Protein AF-A0A8B9CPY7-F1 (afdb_monomer_lite)

Radius of gyration: 41.16 Å; chains: 1; bounding box: 76×70×120 Å

Sequence (188 aa):
MAGSGRGRGRAAFTFNIEAIGFSKGASLPDVVCKPPPPFPSTDNKPVPLKTGEDEDYMLALKQDFRGTMKKMPYFLAVEEEREAIERYSKKYLSREKEHAAWTPDWRRLPREMKPRKKMKKAFFCRIVNQILQQQLELVLVVLKGKKTKANKQKNFLKVFPPVHDCYFKFSVEACCSVDVKQRLAPCF

pLDDT: mean 70.58, std 21.5, range [31.8, 97.5]

InterPro domains:
  IPR024661 DNA-directed RNA polymerase III, subunit Rpc31 [PF11705] (24-121)
  IPR024661 DNA-directed RNA polymerase III, subunit Rpc31 [PTHR15367] (4-121)

Structure (mmCIF, N/CA/C/O backbone):
data_AF-A0A8B9CPY7-F1
#
_entry.id   AF-A0A8B9CPY7-F1
#
loop_
_atom_site.group_PDB
_atom_site.id
_atom_site.type_symbol
_atom_site.label_atom_id
_atom_site.label_alt_id
_atom_site.label_comp_id
_atom_site.label_asym_id
_atom_site.label_entity_id
_atom_site.label_seq_id
_atom_site.pdbx_PDB_ins_code
_atom_site.Cartn_x
_atom_site.Cartn_y
_atom_site.Cartn_z
_atom_site.occupancy
_atom_site.B_iso_or_equiv
_atom_site.auth_seq_id
_atom_site.auth_comp_id
_atom_site.auth_asym_id
_atom_site.auth_atom_id
_atom_site.pdbx_PDB_model_num
ATOM 1 N N . MET A 1 1 ? -39.884 48.645 47.215 1.00 38.25 1 MET A N 1
ATOM 2 C CA . MET A 1 1 ? -39.015 49.215 46.163 1.00 38.25 1 MET A CA 1
ATOM 3 C C . MET A 1 1 ? -39.073 48.308 44.948 1.00 38.25 1 MET A C 1
ATOM 5 O O . MET A 1 1 ? -38.681 47.153 45.038 1.00 38.25 1 MET A O 1
ATOM 9 N N . ALA A 1 2 ? -39.663 48.811 43.865 1.00 48.66 2 ALA A N 1
ATOM 10 C CA . ALA A 1 2 ? -39.820 48.118 42.595 1.00 48.66 2 ALA A CA 1
ATOM 11 C C . ALA A 1 2 ? -38.487 48.079 41.829 1.00 48.66 2 ALA A C 1
ATOM 13 O O . ALA A 1 2 ? -37.874 49.119 41.605 1.00 48.66 2 ALA A O 1
ATOM 14 N N . GLY A 1 3 ? -38.061 46.887 41.411 1.00 46.44 3 GLY A N 1
ATOM 15 C CA . GLY A 1 3 ? -36.902 46.670 40.546 1.00 46.44 3 GLY A CA 1
ATOM 16 C C . GLY A 1 3 ? -37.338 46.003 39.249 1.00 46.44 3 GLY A C 1
ATOM 17 O O . GLY A 1 3 ? -37.253 44.790 39.102 1.00 46.44 3 GLY A O 1
ATOM 18 N N . SER A 1 4 ? -37.856 46.814 38.329 1.00 53.25 4 SER A N 1
ATOM 19 C CA . SER A 1 4 ? -38.258 46.453 36.968 1.00 53.25 4 SER A CA 1
ATOM 20 C C . SER A 1 4 ? -37.066 45.919 36.150 1.00 53.25 4 SER A C 1
ATOM 22 O O . SER A 1 4 ? -36.394 46.677 35.448 1.00 53.25 4 SER A O 1
ATOM 24 N N . GLY A 1 5 ? -36.826 44.608 36.192 1.00 51.34 5 GLY A N 1
ATOM 25 C CA . GLY A 1 5 ? -35.886 43.905 35.316 1.00 51.34 5 GLY A CA 1
ATOM 26 C C . GLY A 1 5 ? -36.546 43.504 33.998 1.00 51.34 5 GLY A C 1
ATOM 27 O O . GLY A 1 5 ? -37.033 42.386 33.859 1.00 51.34 5 GLY A O 1
ATOM 28 N N . ARG A 1 6 ? -36.588 44.430 33.033 1.00 51.06 6 ARG A N 1
ATOM 29 C CA . ARG A 1 6 ? -37.072 44.187 31.664 1.00 51.06 6 ARG A CA 1
ATOM 30 C C . ARG A 1 6 ? -36.300 43.022 31.029 1.00 51.06 6 ARG A C 1
ATOM 32 O O . ARG A 1 6 ? -35.091 43.113 30.823 1.00 51.06 6 ARG A O 1
ATOM 39 N N . GLY A 1 7 ? -37.017 41.941 30.720 1.00 50.91 7 GLY A N 1
ATOM 40 C CA . GLY A 1 7 ? -36.498 40.766 30.028 1.00 50.91 7 GLY A CA 1
ATOM 41 C C . GLY A 1 7 ? -35.877 41.143 28.685 1.00 50.91 7 GLY A C 1
ATOM 42 O O . GLY A 1 7 ? -36.561 41.635 27.789 1.00 50.91 7 GLY A O 1
ATOM 43 N N . ARG A 1 8 ? -34.566 40.916 28.555 1.00 55.50 8 ARG A N 1
ATOM 44 C CA . ARG A 1 8 ? -33.863 40.955 27.269 1.00 55.50 8 ARG A CA 1
ATOM 45 C C . ARG A 1 8 ? -34.452 39.871 26.363 1.00 55.50 8 ARG A C 1
ATOM 47 O O . ARG A 1 8 ? -34.620 38.732 26.791 1.00 55.50 8 ARG A O 1
ATOM 54 N N . GLY A 1 9 ? -34.816 40.273 25.147 1.00 59.12 9 GLY A N 1
ATOM 55 C CA . GLY A 1 9 ? -35.672 39.532 24.228 1.00 59.12 9 GLY A CA 1
ATOM 56 C C . GLY A 1 9 ? -35.259 38.080 24.006 1.00 59.12 9 GLY A C 1
ATOM 57 O O . GLY A 1 9 ? -34.194 37.795 23.465 1.00 59.12 9 GLY A O 1
ATOM 58 N N . ARG A 1 10 ? -36.169 37.165 24.349 1.00 59.00 10 ARG A N 1
ATOM 59 C CA . ARG A 1 10 ? -36.259 35.891 23.639 1.00 59.00 10 ARG A CA 1
ATOM 60 C C . ARG A 1 10 ? -36.747 36.222 22.231 1.00 59.00 10 ARG A C 1
ATOM 62 O O . ARG A 1 10 ? -37.771 36.886 22.093 1.00 59.00 10 ARG A O 1
ATOM 69 N N . ALA A 1 11 ? -35.978 35.840 21.216 1.00 59.97 11 ALA A N 1
ATOM 70 C CA . ALA A 1 11 ? -36.326 36.065 19.820 1.00 59.97 11 ALA A CA 1
ATOM 71 C C . ALA A 1 11 ? -37.757 35.569 19.556 1.00 59.97 11 ALA A C 1
ATOM 73 O O . ALA A 1 11 ? -38.089 34.427 19.874 1.00 59.97 11 ALA A O 1
ATOM 74 N N . ALA A 1 12 ? -38.615 36.439 19.021 1.00 65.62 12 ALA A N 1
ATOM 75 C CA . ALA A 1 12 ? -39.928 36.037 18.546 1.00 65.62 12 ALA A CA 1
ATOM 76 C C . ALA A 1 12 ? -39.711 35.151 17.314 1.00 65.62 12 ALA A C 1
ATOM 78 O O . ALA A 1 12 ? -39.324 35.635 16.252 1.00 65.62 12 ALA A O 1
ATOM 79 N N . PHE A 1 13 ? -39.874 33.840 17.480 1.00 72.38 13 PHE A N 1
ATOM 80 C CA . PHE A 1 13 ? -39.839 32.903 16.365 1.00 72.38 13 PHE A CA 1
ATOM 81 C C . PHE A 1 13 ? -40.974 33.253 15.392 1.00 72.38 13 PHE A C 1
ATOM 83 O O . PHE A 1 13 ? -42.089 33.550 15.817 1.00 72.38 13 PHE A O 1
ATOM 90 N N . THR A 1 14 ? -40.699 33.242 14.087 1.00 82.94 14 THR A N 1
ATOM 91 C CA . THR A 1 14 ? -41.687 33.576 13.042 1.00 82.94 14 THR A CA 1
ATOM 92 C C . THR A 1 14 ? -42.758 32.496 12.855 1.00 82.94 14 THR A C 1
ATOM 94 O O . THR A 1 14 ? -43.746 32.723 12.164 1.00 82.94 14 THR A O 1
ATOM 97 N N . PHE A 1 15 ? -42.574 31.326 13.470 1.00 83.25 15 PHE A N 1
ATOM 98 C CA . PHE A 1 15 ? -43.488 30.189 13.434 1.00 83.25 15 PHE A CA 1
ATOM 99 C C . PHE A 1 15 ? -44.106 29.920 14.814 1.00 83.25 15 PHE A C 1
ATOM 101 O O . PHE A 1 15 ? -43.531 30.240 15.856 1.00 83.25 15 PHE A O 1
ATOM 108 N N . ASN A 1 16 ? -45.279 29.279 14.825 1.00 83.94 16 ASN A N 1
ATOM 109 C CA . ASN A 1 16 ? -46.003 28.932 16.048 1.00 83.94 16 ASN A CA 1
ATOM 110 C C . ASN A 1 16 ? -45.286 27.811 16.821 1.00 83.94 16 ASN A C 1
ATOM 112 O O . ASN A 1 16 ? -45.340 26.645 16.440 1.00 83.94 16 ASN A O 1
ATOM 116 N N . ILE A 1 17 ? -44.655 28.161 17.940 1.00 81.56 17 ILE A N 1
ATOM 117 C CA . ILE A 1 17 ? -43.901 27.242 18.814 1.00 81.56 17 ILE A CA 1
ATOM 118 C C . ILE A 1 17 ? -44.805 26.156 19.435 1.00 81.56 17 ILE A C 1
ATOM 120 O O . ILE A 1 17 ? -44.395 25.006 19.582 1.00 81.56 17 ILE A O 1
ATOM 124 N N . GLU A 1 18 ? -46.062 26.500 19.736 1.00 81.94 18 GLU A N 1
ATOM 125 C CA . GLU A 1 18 ? -47.052 25.585 20.325 1.00 81.94 18 GLU A CA 1
ATOM 126 C C . GLU A 1 18 ? -47.443 24.446 19.373 1.00 81.94 18 GLU A C 1
ATOM 128 O O . GLU A 1 18 ? -47.689 23.331 19.821 1.00 81.94 18 GLU A O 1
ATOM 133 N N . ALA A 1 19 ? -47.423 24.689 18.058 1.00 84.75 19 ALA A N 1
ATOM 134 C CA . ALA A 1 19 ? -47.714 23.667 17.050 1.00 84.75 19 ALA A CA 1
ATOM 135 C C . ALA A 1 19 ? -46.607 22.601 16.943 1.00 84.75 19 ALA A C 1
ATOM 137 O O . ALA A 1 19 ? -46.855 21.498 16.466 1.00 84.75 19 ALA A O 1
ATOM 138 N N . ILE A 1 20 ? -45.393 22.923 17.403 1.00 83.12 20 ILE A N 1
ATOM 139 C CA . ILE A 1 20 ? -44.238 22.011 17.450 1.00 83.12 20 ILE A CA 1
ATOM 140 C C . ILE A 1 20 ? -44.219 21.219 18.773 1.00 83.12 20 ILE A C 1
ATOM 142 O O . ILE A 1 20 ? -43.446 20.278 18.925 1.00 83.12 20 ILE A O 1
ATOM 146 N N . GLY A 1 21 ? -45.104 21.555 19.721 1.00 83.94 21 GLY A N 1
ATOM 147 C CA . GLY A 1 21 ? -45.259 20.838 20.990 1.00 83.94 21 GLY A CA 1
ATOM 148 C C . GLY A 1 21 ? -44.542 21.472 22.185 1.00 83.94 21 GLY A C 1
ATOM 149 O O . GLY A 1 21 ? -44.518 20.878 23.260 1.00 83.94 21 GLY A O 1
ATOM 150 N N . PHE A 1 22 ? -43.991 22.681 22.046 1.00 83.06 22 PHE A N 1
ATOM 151 C CA . PHE A 1 22 ? -43.475 23.447 23.183 1.00 83.06 22 PHE A CA 1
ATOM 152 C C . PHE A 1 22 ? -44.576 24.356 23.737 1.00 83.06 22 PHE A C 1
ATOM 154 O O . PHE A 1 22 ? -45.048 25.264 23.051 1.00 83.06 22 PHE A O 1
ATOM 161 N N . SER A 1 23 ? -44.979 24.147 24.991 1.00 81.75 23 SER A N 1
ATOM 162 C CA . SER A 1 23 ? -45.917 25.052 25.662 1.00 81.75 23 SER A CA 1
ATOM 163 C C . SER A 1 23 ? -45.270 26.416 25.938 1.00 81.75 23 SER A C 1
ATOM 165 O O . SER A 1 23 ? -44.047 26.536 26.070 1.00 81.75 23 SER A O 1
ATOM 167 N N . LYS A 1 24 ? -46.083 27.477 26.028 1.00 74.00 24 LYS A N 1
ATOM 168 C CA . LYS A 1 24 ? -45.618 28.821 26.413 1.00 74.00 24 LYS A CA 1
ATOM 169 C C . LYS A 1 24 ? -44.861 28.755 27.746 1.00 74.00 24 LYS A C 1
ATOM 171 O O . LYS A 1 24 ? -45.456 28.523 28.791 1.00 74.00 24 LYS A O 1
ATOM 176 N N . GLY A 1 25 ? -43.544 28.968 27.694 1.00 74.81 25 GLY A N 1
ATOM 177 C CA . GLY A 1 25 ? -42.654 28.915 28.860 1.00 74.81 25 GLY A CA 1
ATOM 178 C C . GLY A 1 25 ? -41.887 27.601 29.055 1.00 74.81 25 GLY A C 1
ATOM 179 O O . GLY A 1 25 ? -41.055 27.544 29.958 1.00 74.81 25 GLY A O 1
ATOM 180 N N . ALA A 1 26 ? -42.097 26.583 28.211 1.00 75.31 26 ALA A N 1
ATOM 181 C CA . ALA A 1 26 ? -41.305 25.351 28.222 1.00 75.31 26 ALA A CA 1
ATOM 182 C C . ALA A 1 26 ? -39.819 25.610 27.904 1.00 75.31 26 ALA A C 1
ATOM 184 O O . ALA A 1 26 ? -39.461 26.573 27.213 1.00 75.31 26 ALA A O 1
ATOM 185 N N . SER A 1 27 ? -38.939 24.744 28.415 1.00 76.56 27 SER A N 1
ATOM 186 C CA . SER A 1 27 ? -37.502 24.805 28.139 1.00 76.56 27 SER A CA 1
ATOM 187 C C . SER A 1 27 ? -37.227 24.446 26.678 1.00 76.56 27 SER A C 1
ATOM 189 O O . SER A 1 27 ? -37.423 23.305 26.261 1.00 76.56 27 SER A O 1
ATOM 191 N N . LEU A 1 28 ? -36.767 25.430 25.910 1.00 82.25 28 LEU A N 1
ATOM 192 C CA . LEU A 1 28 ? -36.227 25.223 24.568 1.00 82.25 28 LEU A CA 1
ATOM 193 C C . LEU A 1 28 ? -34.880 24.483 24.655 1.00 82.25 28 LEU A C 1
ATOM 195 O O . LEU A 1 28 ? -34.216 24.580 25.692 1.00 82.25 28 LEU A O 1
ATOM 199 N N . PRO A 1 29 ? -34.473 23.750 23.600 1.00 84.38 29 PRO A N 1
ATOM 200 C CA . PRO A 1 29 ? -33.168 23.100 23.570 1.00 84.38 29 PRO A CA 1
ATOM 201 C C . PRO A 1 29 ? -32.049 24.126 23.763 1.00 84.38 29 PRO A C 1
ATOM 203 O O . PRO A 1 29 ? -32.154 25.272 23.317 1.00 84.38 29 PRO A O 1
ATOM 206 N N . ASP A 1 30 ? -30.990 23.698 24.444 1.00 85.56 30 ASP A N 1
ATOM 207 C CA . ASP A 1 30 ? -29.856 24.562 24.744 1.00 85.56 30 ASP A CA 1
ATOM 208 C C . ASP A 1 30 ? -29.106 24.972 23.468 1.00 85.56 30 ASP A C 1
ATOM 210 O O . ASP A 1 30 ? -29.040 24.227 22.482 1.00 85.56 30 ASP A O 1
ATOM 214 N N . VAL A 1 31 ? -28.543 26.179 23.480 1.00 85.00 31 VAL A N 1
ATOM 215 C CA . VAL A 1 31 ? -27.796 26.714 22.341 1.00 85.00 31 VAL A CA 1
ATOM 216 C C . VAL A 1 31 ? -26.393 26.120 22.363 1.00 85.00 31 VAL A C 1
ATOM 218 O O . VAL A 1 31 ? -25.576 26.418 23.230 1.00 85.00 31 VAL A O 1
ATOM 221 N N . VAL A 1 32 ? -26.090 25.288 21.370 1.00 86.00 32 VAL A N 1
ATOM 222 C CA . VAL A 1 32 ? -24.775 24.656 21.235 1.00 86.00 32 VAL A CA 1
ATOM 223 C C . VAL A 1 32 ? -23.728 25.705 20.829 1.00 86.00 32 VAL A C 1
ATOM 225 O O . VAL A 1 32 ? -23.658 26.121 19.676 1.00 86.00 32 VAL A O 1
ATOM 228 N N . CYS A 1 33 ? -22.893 26.136 21.781 1.00 85.06 33 CYS A N 1
ATOM 229 C CA . CYS A 1 33 ? -21.873 27.179 21.575 1.00 85.06 33 CYS A CA 1
ATOM 230 C C . CYS A 1 33 ? -20.630 26.720 20.795 1.00 85.06 33 CYS A C 1
ATOM 232 O O . CYS A 1 33 ? -19.875 27.555 20.297 1.00 85.06 33 CYS A O 1
ATOM 234 N N . LYS A 1 34 ? -20.360 25.411 20.739 1.00 89.38 34 LYS A N 1
ATOM 235 C CA . LYS A 1 34 ? -19.180 24.844 20.071 1.00 89.38 34 LYS A CA 1
ATOM 236 C C . LYS A 1 34 ? -19.596 23.682 19.176 1.00 89.38 34 LYS A C 1
ATOM 238 O O . LYS A 1 34 ? -20.416 22.877 19.617 1.00 89.38 34 LYS A O 1
ATOM 243 N N . PRO A 1 35 ? -19.027 23.556 17.964 1.00 92.19 35 PRO A N 1
ATOM 244 C CA . PRO A 1 35 ? -19.300 22.399 17.128 1.00 92.19 35 PRO A CA 1
ATOM 245 C C . PRO A 1 35 ? -18.851 21.121 17.854 1.00 92.19 35 PRO A C 1
ATOM 247 O O . PRO A 1 35 ? -17.844 21.149 18.573 1.00 92.19 35 PRO A O 1
ATOM 250 N N . PRO A 1 36 ? -19.582 20.007 17.691 1.00 89.88 36 PRO A N 1
ATOM 251 C CA . PRO A 1 36 ? -19.181 18.737 18.274 1.00 89.88 36 PRO A CA 1
ATOM 252 C C . PRO A 1 36 ? -17.806 18.310 17.732 1.00 89.88 36 PRO A C 1
ATOM 254 O O . PRO A 1 36 ? -17.459 18.636 16.591 1.00 89.88 36 PRO A O 1
ATOM 257 N N . PRO A 1 37 ? -17.000 17.597 18.536 1.00 94.12 37 PRO A N 1
ATOM 258 C CA . PRO A 1 37 ? -15.689 17.131 18.103 1.00 94.12 37 PRO A CA 1
ATOM 259 C C . PRO A 1 37 ? -15.811 16.145 16.924 1.00 94.12 37 PRO A C 1
ATOM 261 O O . PRO A 1 37 ? -16.807 15.426 16.834 1.00 94.12 37 PRO A O 1
ATOM 264 N N . PRO A 1 38 ? -14.789 16.044 16.048 1.00 94.81 38 PRO A N 1
ATOM 265 C CA . PRO A 1 38 ? -14.820 15.146 14.887 1.00 94.81 38 PRO A CA 1
ATOM 266 C C . PRO A 1 38 ? -14.882 13.661 15.272 1.00 94.81 38 PRO A C 1
ATOM 268 O O . PRO A 1 38 ? -15.373 12.845 14.498 1.00 94.81 38 PRO A O 1
ATOM 271 N N . PHE A 1 39 ? -14.402 13.313 16.470 1.00 94.12 39 PHE A N 1
ATOM 272 C CA . PHE A 1 39 ? -14.426 11.956 17.005 1.00 94.12 39 PHE A CA 1
ATOM 273 C C . PHE A 1 39 ? -15.179 11.946 18.342 1.00 94.12 39 PHE A C 1
ATOM 275 O O . PHE A 1 39 ? -14.569 12.213 19.381 1.00 94.12 39 PHE A O 1
ATOM 282 N N . PRO A 1 40 ? -16.502 11.693 18.339 1.00 93.62 40 PRO A N 1
ATOM 283 C CA . PRO A 1 40 ? -17.250 11.505 19.576 1.00 93.62 40 PRO A CA 1
ATOM 284 C C . PRO A 1 40 ? -16.797 10.219 20.284 1.00 93.62 40 PRO A C 1
ATOM 286 O O . PRO A 1 40 ? -16.392 9.249 19.639 1.00 93.62 40 PRO A O 1
ATOM 289 N N . SER A 1 41 ? -16.868 10.197 21.616 1.00 91.88 41 SER A N 1
ATOM 290 C CA . SER A 1 41 ? -16.605 8.983 22.392 1.00 91.88 41 SER A CA 1
ATOM 291 C C . SER A 1 41 ? -17.663 7.927 22.081 1.00 91.88 41 SER A C 1
ATOM 293 O O . SER A 1 41 ? -18.856 8.213 22.139 1.00 91.88 41 SER A O 1
ATOM 295 N N . THR A 1 42 ? -17.224 6.715 21.757 1.00 91.56 42 THR A N 1
ATOM 296 C CA . THR A 1 42 ? -18.101 5.564 21.531 1.00 91.56 42 THR A CA 1
ATOM 297 C C . THR A 1 42 ? -18.266 4.769 22.823 1.00 91.56 42 THR A C 1
ATOM 299 O O . THR A 1 42 ? -17.306 4.600 23.575 1.00 91.56 42 THR A O 1
ATOM 302 N N . ASP A 1 43 ? -19.474 4.260 23.072 1.00 94.56 43 ASP A N 1
ATOM 303 C CA . ASP A 1 43 ? -19.765 3.476 24.282 1.00 94.56 43 ASP A CA 1
ATOM 304 C C . ASP A 1 43 ? -19.068 2.105 24.270 1.00 94.56 43 ASP A C 1
ATOM 306 O O . ASP A 1 43 ? -18.699 1.570 25.314 1.00 94.56 43 ASP A O 1
ATOM 310 N N . ASN A 1 44 ? -18.851 1.539 23.076 1.00 94.12 44 ASN A N 1
ATOM 311 C CA . ASN A 1 44 ? -18.312 0.195 22.891 1.00 94.12 44 ASN A CA 1
ATOM 312 C C . ASN A 1 44 ? -16.958 0.211 22.182 1.00 94.12 44 ASN A C 1
ATOM 314 O O . ASN A 1 44 ? -16.769 0.885 21.168 1.00 94.12 44 ASN A O 1
ATOM 318 N N . LYS A 1 45 ? -16.035 -0.611 22.685 1.00 94.19 45 LYS A N 1
ATOM 319 C CA . LYS A 1 45 ? -14.728 -0.854 22.066 1.00 94.19 45 LYS A CA 1
ATOM 320 C C . LYS A 1 45 ? -14.796 -2.050 21.107 1.00 94.19 45 LYS A C 1
ATOM 322 O O . LYS A 1 45 ? -15.608 -2.950 21.324 1.00 94.19 45 LYS A O 1
ATOM 327 N N . PRO A 1 46 ? -13.949 -2.087 20.063 1.00 94.62 46 PRO A N 1
ATOM 328 C CA . PRO A 1 46 ? -13.878 -3.237 19.170 1.00 94.62 46 PRO A CA 1
ATOM 329 C C . PRO A 1 46 ? -13.402 -4.492 19.912 1.00 94.62 46 PRO A C 1
ATOM 331 O O . PRO A 1 46 ? -12.659 -4.414 20.893 1.00 94.62 46 PRO A O 1
ATOM 334 N N . VAL A 1 47 ? -13.825 -5.652 19.409 1.00 96.06 47 VAL A N 1
ATOM 335 C CA . VAL A 1 47 ? -13.463 -6.964 19.957 1.00 96.06 47 VAL A CA 1
ATOM 336 C C . VAL A 1 47 ? -11.946 -7.190 19.838 1.00 96.06 47 VAL A C 1
ATOM 338 O O . VAL A 1 47 ? -11.383 -6.895 18.778 1.00 96.06 47 VAL A O 1
ATOM 341 N N . PRO A 1 48 ? -11.274 -7.715 20.885 1.00 94.50 48 PRO A N 1
ATOM 342 C CA . PRO A 1 48 ? -9.858 -8.068 20.819 1.00 94.50 48 PRO A CA 1
ATOM 343 C C . PRO A 1 48 ? -9.550 -9.077 19.707 1.00 94.50 48 PRO A C 1
ATOM 345 O O . PRO A 1 48 ? -10.386 -9.904 19.341 1.00 94.50 48 PRO A O 1
ATOM 348 N N . LEU A 1 49 ? -8.329 -9.020 19.178 1.00 93.00 49 LEU A N 1
ATOM 349 C CA . LEU A 1 49 ? -7.876 -9.968 18.162 1.00 93.00 49 LEU A CA 1
ATOM 350 C C . LEU A 1 49 ? -7.739 -11.377 18.751 1.00 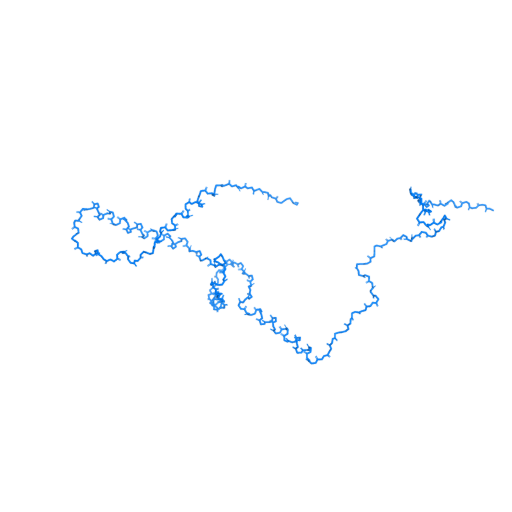93.00 49 LEU A C 1
ATOM 352 O O . LEU A 1 49 ? -7.408 -11.542 19.925 1.00 93.00 49 LEU A O 1
ATOM 356 N N . LYS A 1 50 ? -7.979 -12.389 17.913 1.00 93.69 50 LYS A N 1
ATOM 357 C CA . LYS A 1 50 ? -7.743 -13.788 18.273 1.00 93.69 50 LYS A CA 1
ATOM 358 C C . LYS A 1 50 ? -6.243 -14.026 18.419 1.00 93.69 50 LYS A C 1
ATOM 360 O O . LYS A 1 50 ? -5.468 -13.575 17.582 1.00 93.69 50 LYS A O 1
ATOM 365 N N . THR A 1 51 ? -5.864 -14.740 19.470 1.00 91.06 51 THR A N 1
ATOM 366 C CA . THR A 1 51 ? -4.479 -15.126 19.751 1.00 91.06 51 THR A CA 1
ATOM 367 C C . THR A 1 51 ? -4.340 -16.637 19.616 1.00 91.06 51 THR A C 1
ATOM 369 O O . THR A 1 51 ? -5.127 -17.369 20.220 1.00 91.06 51 THR A O 1
ATOM 372 N N . GLY A 1 52 ? -3.356 -17.099 18.846 1.00 95.56 52 GLY A N 1
ATOM 373 C CA . GLY A 1 52 ? -3.074 -18.518 18.635 1.00 95.56 52 GLY A CA 1
ATOM 374 C C . GLY A 1 52 ? -1.992 -18.728 17.576 1.00 95.56 52 GLY A C 1
ATOM 375 O O . GLY A 1 52 ? -1.820 -17.889 16.695 1.00 95.56 52 GLY A O 1
ATOM 376 N N . GLU A 1 53 ? -1.295 -19.863 17.651 1.00 95.56 53 GLU A N 1
ATOM 377 C CA . GLU A 1 53 ? -0.158 -20.188 16.773 1.00 95.56 53 GLU A CA 1
ATOM 378 C C . GLU A 1 53 ? -0.543 -20.189 15.282 1.00 95.56 53 GLU A C 1
ATOM 380 O O . GLU A 1 53 ? 0.209 -19.691 14.445 1.00 95.56 53 GLU A O 1
ATOM 385 N N . ASP A 1 54 ? -1.747 -20.668 14.951 1.00 95.06 54 ASP A N 1
ATOM 386 C CA . ASP A 1 54 ? -2.263 -20.693 13.575 1.00 95.06 54 ASP A CA 1
ATOM 387 C C . ASP A 1 54 ? -2.469 -19.281 12.998 1.00 95.06 54 ASP A C 1
ATOM 389 O O . ASP A 1 54 ? -2.140 -19.013 11.839 1.00 95.06 54 ASP A O 1
ATOM 393 N N . GLU A 1 55 ? -2.997 -18.354 13.804 1.00 95.38 55 GLU A N 1
ATOM 394 C CA . GLU A 1 55 ? -3.240 -16.966 13.390 1.00 95.38 55 GLU A CA 1
ATOM 395 C C . GLU A 1 55 ? -1.908 -16.222 13.195 1.00 95.38 55 GLU A C 1
ATOM 397 O O . GLU A 1 55 ? -1.746 -15.463 12.232 1.00 95.38 55 GLU A O 1
ATOM 402 N N . ASP A 1 56 ? -0.924 -16.498 14.055 1.00 95.50 56 ASP A N 1
ATOM 403 C CA . ASP A 1 56 ? 0.430 -15.949 13.954 1.00 95.50 56 ASP A CA 1
ATOM 404 C C . ASP A 1 56 ? 1.172 -16.491 12.723 1.00 95.50 56 ASP A C 1
ATOM 406 O O . ASP A 1 56 ? 1.835 -15.728 12.008 1.00 95.50 56 ASP A O 1
ATOM 410 N N . TYR A 1 57 ? 1.000 -17.778 12.401 1.00 96.88 57 TYR A N 1
ATOM 411 C CA . TYR A 1 57 ? 1.523 -18.366 11.167 1.00 96.88 57 TYR A CA 1
ATOM 412 C C . TYR A 1 57 ? 0.925 -17.690 9.928 1.00 96.88 57 TYR A C 1
ATOM 414 O O . TYR A 1 57 ? 1.656 -17.254 9.032 1.00 96.88 57 TYR A O 1
ATOM 422 N N . MET A 1 58 ? -0.400 -17.535 9.887 1.00 96.94 58 MET A N 1
ATOM 423 C CA . MET A 1 58 ? -1.082 -16.865 8.777 1.00 96.94 58 MET A CA 1
ATOM 424 C C . MET A 1 58 ? -0.666 -15.391 8.653 1.00 96.94 58 MET A C 1
ATOM 426 O O . MET A 1 58 ? -0.549 -14.868 7.536 1.00 96.94 58 MET A O 1
ATOM 430 N N . LEU A 1 59 ? -0.396 -14.715 9.773 1.00 96.00 59 LEU A N 1
ATOM 431 C CA . LEU A 1 59 ? 0.133 -13.353 9.787 1.00 96.00 59 LEU A CA 1
ATOM 432 C C . LEU A 1 59 ? 1.544 -13.284 9.190 1.00 96.00 59 LEU A C 1
ATOM 434 O O . LEU A 1 59 ? 1.793 -12.412 8.350 1.00 96.00 59 LEU A O 1
ATOM 438 N N . ALA A 1 60 ? 2.444 -14.184 9.587 1.00 96.62 60 ALA A N 1
ATOM 439 C CA . ALA A 1 60 ? 3.800 -14.260 9.044 1.00 96.62 60 ALA A CA 1
ATOM 440 C C . ALA A 1 60 ? 3.771 -14.540 7.534 1.00 96.62 60 ALA A C 1
ATOM 442 O O . ALA A 1 60 ? 4.326 -13.782 6.736 1.00 96.62 60 ALA A O 1
ATOM 443 N N . LEU A 1 61 ? 2.987 -15.535 7.124 1.00 97.50 61 LEU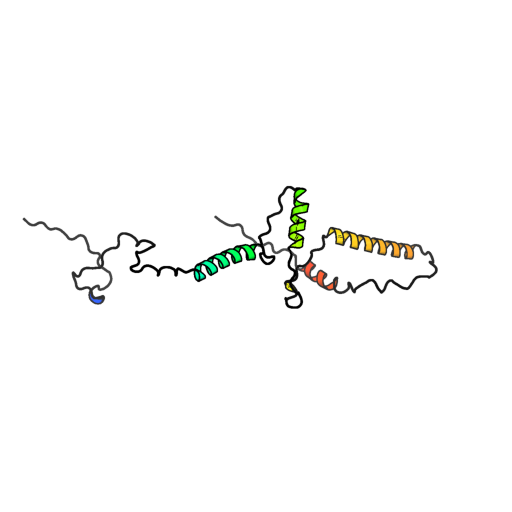 A N 1
ATOM 444 C CA . LEU A 1 61 ? 2.780 -15.898 5.725 1.00 97.50 61 LEU A CA 1
ATOM 445 C C . LEU A 1 61 ? 2.256 -14.710 4.898 1.00 97.50 61 LEU A C 1
ATOM 447 O O . LEU A 1 61 ? 2.742 -14.430 3.801 1.00 97.50 61 LEU A O 1
ATOM 451 N N . LYS A 1 62 ? 1.306 -13.937 5.434 1.00 97.12 62 LYS A N 1
ATOM 452 C CA . LYS A 1 62 ? 0.814 -12.707 4.791 1.00 97.12 62 LYS A CA 1
ATOM 453 C C . LYS A 1 62 ? 1.924 -11.670 4.590 1.00 97.12 62 LYS A C 1
ATOM 455 O O . LYS A 1 62 ? 1.909 -10.954 3.582 1.00 97.12 62 LYS A O 1
ATOM 460 N N . GLN A 1 63 ? 2.858 -11.542 5.528 1.00 97.12 63 GLN A N 1
ATOM 461 C CA . GLN A 1 63 ? 4.002 -10.638 5.386 1.00 97.12 63 GLN A CA 1
ATOM 462 C C . GLN A 1 63 ? 4.961 -11.129 4.294 1.00 97.12 63 GLN A C 1
ATOM 464 O O . GLN A 1 63 ? 5.338 -10.344 3.417 1.00 97.12 63 GLN A O 1
ATOM 469 N N . ASP A 1 64 ? 5.254 -12.426 4.267 1.00 97.38 64 ASP A N 1
ATOM 470 C CA . ASP A 1 64 ? 6.114 -13.046 3.255 1.00 97.38 64 ASP A CA 1
ATOM 471 C C . ASP A 1 64 ? 5.536 -12.920 1.846 1.00 97.38 64 ASP A C 1
ATOM 473 O O . ASP A 1 64 ? 6.256 -12.601 0.889 1.00 97.38 64 ASP A O 1
ATOM 477 N N . PHE A 1 65 ? 4.216 -13.067 1.705 1.00 97.12 65 PHE A N 1
ATOM 478 C CA . PHE A 1 65 ? 3.534 -12.850 0.433 1.00 97.12 65 PHE A CA 1
ATOM 479 C C . PHE A 1 65 ? 3.717 -11.422 -0.075 1.00 97.12 65 PHE A C 1
ATOM 481 O O . PHE A 1 65 ? 3.991 -11.231 -1.260 1.00 97.12 65 PHE A O 1
ATOM 488 N N . ARG A 1 66 ? 3.657 -10.407 0.797 1.00 95.38 66 ARG A N 1
ATOM 489 C CA . ARG A 1 66 ? 3.918 -9.012 0.391 1.00 95.38 66 ARG A CA 1
ATOM 490 C C . ARG A 1 66 ? 5.341 -8.836 -0.134 1.00 95.38 66 ARG A C 1
ATOM 492 O O . ARG A 1 66 ? 5.537 -8.133 -1.126 1.00 95.38 66 ARG A O 1
ATOM 499 N N . GLY A 1 67 ? 6.324 -9.460 0.516 1.00 93.44 67 GLY A N 1
ATOM 500 C CA . GLY A 1 67 ? 7.721 -9.426 0.077 1.00 93.44 67 GLY A CA 1
ATOM 501 C C . GLY A 1 67 ? 7.925 -10.142 -1.257 1.00 93.44 67 GLY A C 1
ATOM 502 O O . GLY A 1 67 ? 8.580 -9.616 -2.156 1.00 93.44 67 GLY A O 1
ATOM 503 N N . THR A 1 68 ? 7.313 -11.312 -1.408 1.00 94.50 68 THR A N 1
ATOM 504 C CA . THR A 1 68 ? 7.427 -12.142 -2.610 1.00 94.50 68 THR A CA 1
ATOM 505 C C . THR A 1 68 ? 6.739 -11.486 -3.803 1.00 94.50 68 THR A C 1
ATOM 507 O O . THR A 1 68 ? 7.355 -11.347 -4.857 1.00 94.50 68 THR A O 1
ATOM 510 N N . MET A 1 69 ? 5.509 -10.988 -3.640 1.00 94.19 69 MET A N 1
ATOM 511 C CA . MET A 1 69 ? 4.753 -10.343 -4.721 1.00 94.19 69 MET A CA 1
ATOM 512 C C . MET A 1 69 ? 5.457 -9.103 -5.280 1.00 94.19 69 MET A C 1
ATOM 514 O O . MET A 1 69 ? 5.396 -8.873 -6.482 1.00 94.19 69 MET A O 1
ATOM 518 N N . LYS A 1 70 ? 6.166 -8.330 -4.445 1.00 90.56 70 LYS A N 1
ATOM 519 C CA . LYS A 1 70 ? 6.959 -7.176 -4.909 1.00 90.56 70 LYS A CA 1
ATOM 520 C C . LYS A 1 70 ? 8.184 -7.570 -5.738 1.00 90.56 70 LYS A C 1
ATOM 522 O O . LYS A 1 70 ? 8.638 -6.776 -6.551 1.00 90.56 70 LYS A O 1
ATOM 527 N N . LYS A 1 71 ? 8.735 -8.766 -5.513 1.00 88.69 71 LYS A N 1
ATOM 528 C CA . LYS A 1 71 ? 9.886 -9.301 -6.260 1.00 88.69 71 LYS A CA 1
ATOM 529 C C . LYS A 1 71 ? 9.466 -10.028 -7.540 1.00 88.69 71 LYS A C 1
ATOM 531 O O . LYS A 1 71 ? 10.303 -10.269 -8.403 1.00 88.69 71 LYS A O 1
ATOM 536 N N . MET A 1 72 ? 8.195 -10.414 -7.652 1.00 88.88 72 MET A N 1
ATOM 537 C CA . MET A 1 72 ? 7.675 -11.091 -8.835 1.00 88.88 72 MET A CA 1
ATOM 538 C C . MET A 1 72 ? 7.677 -10.164 -10.062 1.00 88.88 72 MET A C 1
ATOM 540 O O . MET A 1 72 ? 7.450 -8.962 -9.931 1.00 88.88 72 MET A O 1
ATOM 544 N N . PRO A 1 73 ? 7.822 -10.720 -11.278 1.00 88.81 73 PRO A N 1
ATOM 545 C CA . PRO A 1 73 ? 7.872 -9.940 -12.519 1.00 88.81 73 PRO A CA 1
ATOM 546 C C . PRO A 1 73 ? 6.541 -9.258 -12.876 1.00 88.81 73 PRO A C 1
ATOM 548 O O . PRO A 1 73 ? 6.483 -8.433 -13.781 1.00 88.81 73 PRO A O 1
ATOM 551 N N . TYR A 1 74 ? 5.460 -9.606 -12.174 1.00 86.81 74 TYR A N 1
ATOM 552 C CA . TYR A 1 74 ? 4.142 -8.985 -12.314 1.00 86.81 74 TYR A CA 1
ATOM 553 C C . TYR A 1 74 ? 4.057 -7.611 -11.636 1.00 86.81 74 TYR A C 1
ATOM 555 O O . TYR A 1 74 ? 3.112 -6.863 -11.885 1.00 86.81 74 TYR A O 1
ATOM 563 N N . PHE A 1 75 ? 5.013 -7.277 -10.763 1.00 89.25 75 PHE A N 1
ATOM 564 C CA . PHE A 1 75 ? 5.059 -5.983 -10.100 1.00 89.25 75 PHE A CA 1
ATOM 565 C C . PHE A 1 75 ? 5.583 -4.912 -11.066 1.00 89.25 75 PHE A C 1
ATOM 567 O O . PHE A 1 75 ? 6.780 -4.808 -11.328 1.00 89.25 75 PHE A O 1
ATOM 574 N N . LEU A 1 76 ? 4.666 -4.106 -11.603 1.00 86.44 76 LEU A N 1
ATOM 575 C CA . LEU A 1 76 ? 4.991 -2.988 -12.485 1.00 86.44 76 LEU A CA 1
ATOM 576 C C . LEU A 1 76 ? 5.441 -1.782 -11.650 1.00 86.44 76 LEU A C 1
ATOM 578 O O . LEU A 1 76 ? 4.618 -1.008 -11.162 1.00 86.44 76 LEU A O 1
ATOM 582 N N . ALA A 1 77 ? 6.754 -1.638 -11.470 1.00 82.88 77 ALA A N 1
ATOM 583 C CA . ALA A 1 77 ? 7.337 -0.453 -10.850 1.00 82.88 77 ALA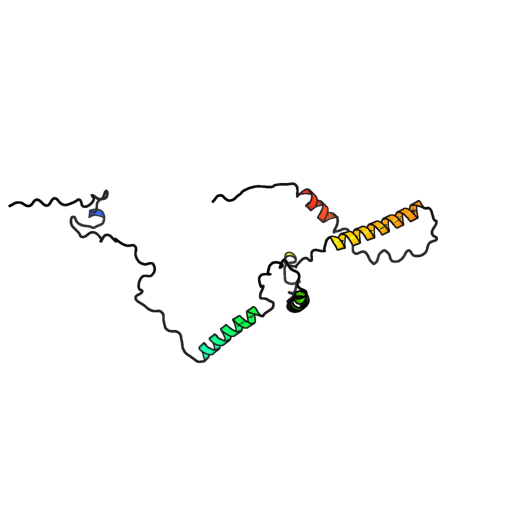 A CA 1
ATOM 584 C C . ALA A 1 77 ? 7.273 0.751 -11.805 1.00 82.88 77 ALA A C 1
ATOM 586 O O . ALA A 1 77 ? 7.406 0.601 -13.020 1.00 82.88 77 ALA A O 1
ATOM 587 N N . VAL A 1 78 ? 7.092 1.950 -11.248 1.00 82.31 78 VAL A N 1
ATOM 588 C CA . VAL A 1 78 ? 7.152 3.199 -12.018 1.00 82.31 78 VAL A CA 1
ATOM 589 C C . VAL A 1 78 ? 8.567 3.364 -12.575 1.00 82.31 78 VAL A C 1
ATOM 591 O O . VAL A 1 78 ? 9.544 3.244 -11.835 1.00 82.31 78 VAL A O 1
ATOM 594 N N . GLU A 1 79 ? 8.685 3.605 -13.882 1.00 73.06 79 GLU A N 1
ATOM 595 C CA . GLU A 1 79 ? 9.976 3.879 -14.512 1.00 73.06 79 GLU A CA 1
ATOM 596 C C . GLU A 1 79 ? 10.498 5.243 -14.043 1.00 73.06 79 GLU A C 1
ATOM 598 O O . GLU A 1 79 ? 9.826 6.260 -14.207 1.00 73.06 79 GLU A O 1
ATOM 603 N N . GLU A 1 80 ? 11.700 5.270 -13.465 1.00 69.44 80 GLU A N 1
ATOM 604 C CA . GLU A 1 80 ? 12.389 6.521 -13.149 1.00 69.44 80 GLU A CA 1
ATOM 605 C C . GLU A 1 80 ? 12.743 7.267 -14.441 1.00 69.44 80 GLU A C 1
ATOM 607 O O . GLU A 1 80 ? 13.226 6.674 -15.417 1.00 69.44 80 GLU A O 1
ATOM 612 N N . GLU A 1 81 ? 12.509 8.582 -14.439 1.00 64.88 81 GLU A N 1
ATOM 613 C CA . GLU A 1 81 ? 12.878 9.449 -15.551 1.00 64.88 81 GLU A CA 1
ATOM 614 C C . GLU A 1 81 ? 14.369 9.321 -15.873 1.00 64.88 81 GLU A C 1
ATOM 616 O O . GLU A 1 81 ? 15.220 9.047 -15.022 1.00 64.88 81 GLU A O 1
ATOM 621 N N . ARG A 1 82 ? 14.701 9.490 -17.156 1.00 67.62 82 ARG A N 1
ATOM 622 C CA . ARG A 1 82 ? 16.081 9.358 -17.618 1.00 67.62 82 ARG A CA 1
ATOM 623 C C . ARG A 1 82 ? 16.942 10.419 -16.947 1.00 67.62 82 ARG A C 1
ATOM 625 O O . ARG A 1 82 ? 16.847 11.594 -17.280 1.00 67.62 82 ARG A O 1
ATOM 632 N N . GLU A 1 83 ? 17.812 9.966 -16.051 1.00 72.62 83 GLU A N 1
ATOM 633 C CA . GLU A 1 83 ? 18.877 10.782 -15.477 1.00 72.62 83 GLU A CA 1
ATOM 634 C C . GLU A 1 83 ? 19.631 11.530 -16.588 1.00 72.62 83 GLU A C 1
ATOM 636 O O . GLU A 1 83 ? 19.994 10.940 -17.609 1.00 72.62 83 GLU A O 1
ATOM 641 N N . ALA A 1 84 ? 19.895 12.821 -16.378 1.00 74.56 84 ALA A N 1
ATOM 642 C CA . ALA A 1 84 ? 20.566 13.680 -17.356 1.00 74.56 84 ALA A CA 1
ATOM 643 C C . ALA A 1 84 ? 22.013 13.247 -17.672 1.00 74.56 84 ALA A C 1
ATOM 645 O O . ALA A 1 84 ? 22.581 13.671 -18.675 1.00 74.56 84 ALA A O 1
ATOM 646 N N . ILE A 1 85 ? 22.619 12.415 -16.817 1.00 80.56 85 ILE A N 1
ATOM 647 C CA . ILE A 1 85 ? 24.013 11.981 -16.922 1.00 80.56 85 ILE A CA 1
ATOM 648 C C . ILE A 1 85 ? 24.054 10.477 -17.185 1.00 80.56 85 ILE A C 1
ATOM 650 O O . ILE A 1 85 ? 23.642 9.667 -16.353 1.00 80.56 85 ILE A O 1
ATOM 654 N N . GLU A 1 86 ? 24.615 10.089 -18.327 1.00 80.06 86 GLU A N 1
ATOM 655 C CA . GLU A 1 86 ? 24.801 8.684 -18.679 1.00 80.06 86 GLU A CA 1
ATOM 656 C C . GLU A 1 86 ? 25.997 8.088 -17.920 1.00 80.06 86 GLU A C 1
ATOM 658 O O . GLU A 1 86 ? 27.156 8.410 -18.177 1.00 80.06 86 GLU A O 1
ATOM 663 N N . ARG A 1 87 ? 25.721 7.190 -16.966 1.00 87.31 87 ARG A N 1
ATOM 664 C CA . ARG A 1 87 ? 26.747 6.480 -16.183 1.00 87.31 87 ARG A CA 1
ATOM 665 C C . ARG A 1 87 ? 27.017 5.089 -16.761 1.00 87.31 87 ARG A C 1
ATOM 667 O O . ARG A 1 87 ? 26.084 4.327 -17.011 1.00 87.31 87 ARG A O 1
ATOM 674 N N . TYR A 1 88 ? 28.291 4.702 -16.901 1.00 82.06 88 TYR A N 1
ATOM 675 C CA . TYR A 1 88 ? 28.679 3.374 -17.416 1.00 82.06 88 TYR A CA 1
ATOM 676 C C . TYR A 1 88 ? 28.166 2.212 -16.543 1.00 82.06 88 TYR A C 1
ATOM 678 O O . TYR A 1 88 ? 27.815 1.157 -17.071 1.00 82.06 88 TYR A O 1
ATOM 686 N N . SER A 1 89 ? 28.035 2.422 -15.226 1.00 81.81 89 SER A N 1
ATOM 687 C CA . SER A 1 89 ? 27.472 1.446 -14.275 1.00 81.81 89 SER A CA 1
ATOM 688 C C . SER A 1 89 ? 26.059 0.979 -14.648 1.00 81.81 89 SER A C 1
ATOM 690 O O . SER A 1 89 ? 25.685 -0.160 -14.367 1.00 81.81 89 SER A O 1
ATOM 692 N N . LYS A 1 90 ? 25.297 1.808 -15.373 1.00 81.19 90 LYS A N 1
ATOM 693 C CA . LYS A 1 90 ? 23.939 1.497 -15.833 1.00 81.19 90 LYS A CA 1
ATOM 694 C C . LYS A 1 90 ? 23.879 0.292 -16.773 1.00 81.19 90 LYS A C 1
ATOM 696 O O . LYS A 1 90 ? 22.861 -0.392 -16.792 1.00 81.19 90 LYS A O 1
ATOM 701 N N . LYS A 1 91 ? 24.962 -0.010 -17.503 1.00 80.12 91 LYS A N 1
ATOM 702 C CA . LYS A 1 91 ? 25.023 -1.162 -18.424 1.00 80.12 91 LYS A CA 1
ATOM 703 C C . LYS A 1 91 ? 24.840 -2.508 -17.718 1.00 80.12 91 LYS A C 1
ATOM 705 O O . LYS A 1 91 ? 24.308 -3.437 -18.318 1.00 80.12 91 LYS A O 1
ATOM 710 N N . TYR A 1 92 ? 25.287 -2.619 -16.468 1.00 76.81 92 TYR A N 1
ATOM 711 C CA . TYR A 1 92 ? 25.158 -3.854 -15.694 1.00 76.81 92 TYR A CA 1
ATOM 712 C C . TYR A 1 92 ? 23.773 -3.963 -15.046 1.00 76.81 92 TYR A C 1
ATOM 714 O O . TYR A 1 92 ? 23.150 -5.017 -15.119 1.00 76.81 92 TYR A O 1
ATOM 722 N N . LEU A 1 93 ? 23.237 -2.846 -14.544 1.00 75.31 93 LEU A N 1
ATOM 723 C CA . LEU A 1 93 ? 21.889 -2.775 -13.963 1.00 75.31 93 LEU A CA 1
ATOM 724 C C . LEU A 1 93 ? 20.777 -3.020 -14.997 1.00 75.31 93 LEU A C 1
ATOM 726 O O . LEU A 1 93 ? 19.741 -3.597 -14.678 1.00 75.31 93 LEU A O 1
ATOM 730 N N . SER A 1 94 ? 20.964 -2.588 -16.249 1.00 68.75 94 SER A N 1
ATOM 731 C CA . SER A 1 94 ? 19.968 -2.803 -17.305 1.00 68.75 94 SER A CA 1
ATOM 732 C C . SER A 1 94 ? 19.848 -4.271 -17.714 1.00 68.75 94 SER A C 1
ATOM 734 O O . SER A 1 94 ? 18.744 -4.727 -17.995 1.00 68.75 94 SER A O 1
ATOM 736 N N . ARG A 1 95 ? 20.959 -5.022 -17.715 1.00 64.75 95 ARG A N 1
ATOM 737 C CA . ARG A 1 95 ? 20.968 -6.442 -18.102 1.00 64.75 95 ARG A CA 1
ATOM 738 C C . ARG A 1 95 ? 20.161 -7.296 -17.120 1.00 64.75 95 ARG A C 1
ATOM 740 O O . ARG A 1 95 ? 19.424 -8.177 -17.541 1.00 64.75 95 ARG A O 1
ATOM 747 N N . GLU A 1 96 ? 20.253 -7.004 -15.826 1.00 64.75 96 GLU A N 1
ATOM 748 C CA . GLU A 1 96 ? 19.486 -7.705 -14.790 1.00 64.75 96 GLU A CA 1
ATOM 749 C C . GLU A 1 96 ? 17.970 -7.485 -14.942 1.00 64.75 96 GLU A C 1
ATOM 751 O O . GLU A 1 96 ? 17.189 -8.430 -14.841 1.00 64.75 96 GLU A O 1
ATOM 756 N N . LYS A 1 97 ? 17.550 -6.264 -15.305 1.00 66.81 97 LYS A N 1
ATOM 757 C CA . LYS A 1 97 ? 16.137 -5.937 -15.571 1.00 66.81 97 LYS A CA 1
ATOM 758 C C . LYS A 1 97 ? 15.583 -6.639 -16.815 1.00 66.81 97 LYS A C 1
ATOM 760 O O . LYS A 1 97 ? 14.421 -7.036 -16.820 1.00 66.81 97 LYS A O 1
ATOM 765 N N . GLU A 1 98 ? 16.394 -6.818 -17.859 1.00 62.69 98 GLU A N 1
ATOM 766 C CA . GLU A 1 98 ? 15.981 -7.525 -19.082 1.00 62.69 98 GLU A CA 1
ATOM 767 C C . GLU A 1 98 ? 15.676 -9.010 -18.824 1.00 62.69 98 GLU A C 1
ATOM 769 O O . GLU A 1 98 ? 14.736 -9.553 -19.406 1.00 62.69 98 GLU A O 1
ATOM 774 N N . HIS A 1 99 ? 16.414 -9.657 -17.916 1.00 57.03 99 HIS A N 1
ATOM 775 C CA . HIS A 1 99 ? 16.190 -11.060 -17.549 1.00 57.03 99 HIS A CA 1
ATOM 776 C C . HIS A 1 99 ? 14.943 -11.288 -16.676 1.00 57.03 99 HIS A C 1
ATOM 778 O O . HIS A 1 99 ? 14.468 -12.418 -16.588 1.00 57.03 99 HIS A O 1
ATOM 784 N N . ALA A 1 100 ? 14.378 -10.236 -16.077 1.00 65.44 100 ALA A N 1
ATOM 785 C CA . ALA A 1 100 ? 13.185 -10.314 -15.232 1.00 65.44 100 ALA A CA 1
ATOM 786 C C . ALA A 1 100 ? 11.857 -10.151 -16.005 1.00 65.44 100 ALA A C 1
ATOM 788 O O . ALA A 1 100 ? 10.784 -10.191 -15.406 1.00 65.44 100 ALA A O 1
ATOM 789 N N . ALA A 1 101 ? 11.888 -9.952 -17.328 1.00 75.00 101 ALA A N 1
ATOM 790 C CA . ALA A 1 101 ? 10.688 -9.655 -18.108 1.00 75.00 101 ALA A CA 1
ATOM 791 C C . ALA A 1 101 ? 9.833 -10.911 -18.382 1.00 75.00 101 ALA A C 1
ATOM 793 O O . ALA A 1 101 ? 10.135 -11.721 -19.261 1.00 75.00 101 ALA A O 1
ATOM 794 N N . TRP A 1 102 ? 8.712 -11.050 -17.670 1.00 85.06 102 TRP A N 1
ATOM 795 C CA . TRP A 1 102 ? 7.700 -12.066 -17.969 1.00 85.06 102 TRP A CA 1
ATOM 796 C C . TRP A 1 102 ? 6.927 -11.716 -19.250 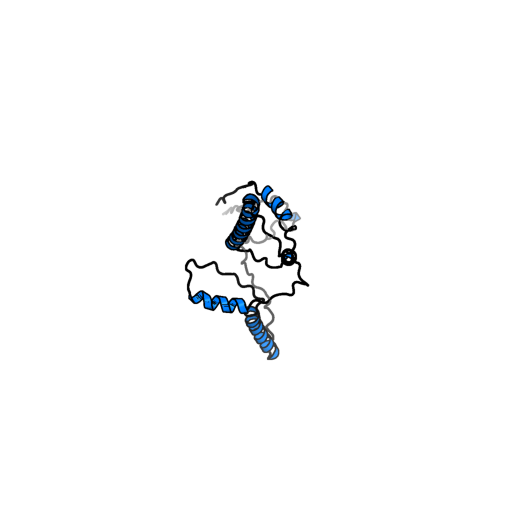1.00 85.06 102 TRP A C 1
ATOM 798 O O . TRP A 1 102 ? 6.440 -10.598 -19.413 1.00 85.06 102 TRP A O 1
ATOM 808 N N . THR A 1 103 ? 6.799 -12.678 -20.170 1.00 87.00 103 THR A N 1
ATOM 809 C CA . THR A 1 103 ? 6.054 -12.501 -21.428 1.00 87.00 103 THR A CA 1
ATOM 810 C C . THR A 1 103 ? 4.739 -13.288 -21.385 1.00 87.00 103 THR A C 1
ATOM 812 O O . THR A 1 103 ? 4.789 -14.512 -21.251 1.00 87.00 103 THR A O 1
ATOM 815 N N . PRO A 1 104 ? 3.570 -12.637 -21.540 1.00 89.88 104 PRO A N 1
ATOM 816 C CA . PRO A 1 104 ? 2.283 -13.328 -21.567 1.00 89.88 104 PRO A CA 1
ATOM 817 C C . PRO A 1 104 ? 2.043 -14.076 -22.890 1.00 89.88 104 PRO A C 1
ATOM 819 O O . PRO A 1 104 ? 2.610 -13.739 -23.934 1.00 89.88 104 PRO A O 1
ATOM 822 N N . ASP A 1 105 ? 1.137 -15.059 -22.865 1.00 90.88 105 ASP A N 1
ATOM 823 C CA . ASP A 1 105 ? 0.671 -15.749 -24.074 1.00 90.88 105 ASP A CA 1
ATOM 824 C C . ASP A 1 105 ? -0.297 -14.870 -24.886 1.00 90.88 105 ASP A C 1
ATOM 826 O O . ASP A 1 105 ? -1.487 -14.755 -24.592 1.00 90.88 105 ASP A O 1
ATOM 830 N N . TRP A 1 106 ? 0.209 -14.283 -25.969 1.00 90.00 106 TRP A N 1
ATOM 831 C CA . TRP A 1 106 ? -0.537 -13.384 -26.855 1.00 90.00 106 TRP A CA 1
ATOM 832 C C . TRP A 1 106 ? -1.695 -14.031 -27.623 1.00 90.00 106 TRP A C 1
ATOM 834 O O . TRP A 1 106 ? -2.415 -13.316 -28.317 1.00 90.00 106 TRP A O 1
ATOM 844 N N . ARG A 1 107 ? -1.884 -15.354 -27.554 1.00 92.31 107 ARG A N 1
ATOM 845 C CA . ARG A 1 107 ? -3.058 -16.005 -28.160 1.00 92.31 107 ARG A CA 1
ATOM 846 C C . ARG A 1 107 ? -4.336 -15.740 -27.371 1.00 92.31 107 ARG A C 1
ATOM 848 O O . ARG A 1 107 ? -5.410 -15.717 -27.962 1.00 92.31 107 ARG A O 1
ATOM 855 N N . ARG A 1 108 ? -4.214 -15.548 -26.055 1.00 93.75 108 ARG A N 1
ATOM 856 C CA . ARG A 1 108 ? -5.351 -15.316 -25.150 1.00 93.75 108 ARG A CA 1
ATOM 857 C C . ARG A 1 108 ? -5.700 -13.837 -25.003 1.00 93.75 108 ARG A C 1
ATOM 859 O O . ARG A 1 108 ? -6.836 -13.517 -24.680 1.00 93.75 108 ARG A O 1
ATOM 866 N N . LEU A 1 109 ? -4.731 -12.946 -25.215 1.00 92.69 109 LEU A N 1
ATOM 867 C CA . LEU A 1 109 ? -4.899 -11.509 -25.008 1.00 92.69 109 LEU A CA 1
ATOM 868 C C . LEU A 1 109 ? -5.225 -10.772 -26.319 1.00 92.69 109 LEU A C 1
ATOM 870 O O . LEU A 1 109 ? -4.743 -11.171 -27.383 1.00 92.69 109 LEU A O 1
ATOM 874 N N . PRO A 1 110 ? -5.992 -9.665 -26.265 1.00 95.25 110 PRO A N 1
ATOM 875 C CA . PRO A 1 110 ? -6.255 -8.828 -27.432 1.00 95.25 110 PRO A CA 1
ATOM 876 C C . PRO A 1 110 ? -4.965 -8.323 -28.087 1.00 95.25 110 PRO A C 1
ATOM 878 O O . PRO A 1 110 ? -3.993 -7.963 -27.417 1.00 95.25 110 PRO A O 1
ATOM 881 N N . ARG A 1 111 ? -4.967 -8.227 -29.423 1.00 89.38 111 ARG A N 1
ATOM 882 C CA . ARG A 1 111 ? -3.792 -7.790 -30.205 1.00 89.38 111 ARG A CA 1
ATOM 883 C C . ARG A 1 111 ? -3.370 -6.346 -29.925 1.00 89.38 111 ARG A C 1
ATOM 885 O O . ARG A 1 111 ? -2.218 -5.996 -30.172 1.00 89.38 111 ARG A O 1
ATOM 892 N N . GLU A 1 112 ? -4.282 -5.525 -29.423 1.00 90.56 112 GLU A N 1
ATOM 893 C CA . GLU A 1 112 ? -4.060 -4.117 -29.073 1.00 90.56 112 GLU A CA 1
ATOM 894 C C . GLU A 1 112 ? -3.104 -3.953 -27.894 1.00 90.56 112 GLU A C 1
ATOM 896 O O . GLU A 1 112 ? -2.308 -3.018 -27.871 1.00 90.56 112 GLU A O 1
ATOM 901 N N . MET A 1 113 ? -3.119 -4.907 -26.962 1.00 88.25 113 MET A N 1
ATOM 902 C CA . MET A 1 113 ? -2.296 -4.852 -25.756 1.00 88.25 113 MET A CA 1
ATOM 903 C C . MET A 1 113 ? -0.831 -5.228 -26.017 1.00 88.25 113 MET A C 1
ATOM 905 O O . MET A 1 113 ? 0.020 -5.097 -25.140 1.00 88.25 113 MET A O 1
ATOM 909 N N . LYS A 1 114 ? -0.511 -5.721 -27.219 1.00 88.12 114 LYS A N 1
ATOM 910 C CA . LYS A 1 114 ? 0.836 -6.170 -27.570 1.00 88.12 114 LYS A CA 1
ATOM 911 C C . LYS A 1 114 ? 1.791 -4.974 -27.705 1.00 88.12 114 LYS A C 1
ATOM 913 O O . LYS A 1 114 ? 1.581 -4.149 -28.600 1.00 88.12 114 LYS A O 1
ATOM 918 N N . PRO A 1 115 ? 2.885 -4.897 -26.914 1.00 86.75 115 PRO A N 1
ATOM 919 C CA . PRO A 1 115 ? 3.861 -3.820 -27.024 1.00 86.75 115 PRO A CA 1
ATOM 920 C C . PRO A 1 115 ? 4.421 -3.716 -28.445 1.00 86.75 115 PRO A C 1
ATOM 922 O O . PRO A 1 115 ? 4.986 -4.670 -28.990 1.00 86.75 115 PRO A O 1
ATOM 925 N N . ARG A 1 116 ? 4.271 -2.542 -29.064 1.00 82.69 116 ARG A N 1
ATOM 926 C CA . ARG A 1 116 ? 4.799 -2.268 -30.405 1.00 82.69 116 ARG A CA 1
ATOM 927 C C . ARG A 1 116 ? 6.200 -1.673 -30.294 1.00 82.69 116 ARG A C 1
ATOM 929 O O . ARG A 1 116 ? 6.377 -0.580 -29.762 1.00 82.69 116 ARG A O 1
ATOM 936 N N . LYS A 1 117 ? 7.208 -2.363 -30.836 1.00 75.25 117 LYS A N 1
ATOM 937 C CA . LYS A 1 117 ? 8.574 -1.824 -30.932 1.00 75.25 117 LYS A CA 1
ATOM 938 C C . LYS A 1 117 ? 8.587 -0.694 -31.966 1.00 75.25 117 LYS A C 1
ATOM 940 O O . LYS A 1 117 ? 8.488 -0.955 -33.162 1.00 75.25 117 LYS A O 1
ATOM 945 N N . LYS A 1 118 ? 8.714 0.563 -31.526 1.00 65.38 118 LYS A N 1
ATOM 946 C CA . LYS A 1 118 ? 8.952 1.691 -32.440 1.00 65.38 118 LYS A CA 1
ATOM 947 C C . LYS A 1 118 ? 10.358 1.539 -33.029 1.00 65.38 118 LYS A C 1
ATOM 949 O O . LYS A 1 118 ? 11.347 1.628 -32.302 1.00 65.38 118 LYS A O 1
ATOM 954 N N . MET A 1 119 ? 10.466 1.282 -34.334 1.00 58.41 119 MET A N 1
ATOM 955 C CA . MET A 1 119 ? 11.765 1.276 -35.012 1.00 58.41 119 MET A CA 1
ATOM 956 C C . MET A 1 119 ? 12.358 2.687 -34.963 1.00 58.41 119 MET A C 1
ATOM 958 O O . MET A 1 119 ? 11.676 3.672 -35.251 1.00 58.41 119 MET A O 1
ATOM 962 N N . LYS A 1 120 ? 13.635 2.803 -34.585 1.00 61.91 120 LYS A N 1
ATOM 963 C CA . LYS A 1 120 ? 14.341 4.090 -34.602 1.00 61.91 120 LYS A CA 1
ATOM 964 C C . LYS A 1 120 ? 14.368 4.593 -36.050 1.00 61.91 120 LYS A C 1
ATOM 966 O O . LYS A 1 120 ? 14.874 3.885 -36.919 1.00 61.91 120 LYS A O 1
ATOM 971 N N . LYS A 1 121 ? 13.863 5.810 -36.304 1.00 59.47 121 LYS A N 1
ATOM 972 C CA . LYS A 1 121 ? 13.784 6.430 -37.648 1.00 59.47 121 LYS A CA 1
ATOM 973 C C . LYS A 1 121 ? 15.104 6.335 -38.433 1.00 59.47 121 LYS A C 1
ATOM 975 O O . LYS A 1 121 ? 15.083 6.105 -39.633 1.00 59.47 121 LYS A O 1
ATOM 980 N N . ALA A 1 122 ? 16.248 6.395 -37.748 1.00 58.84 122 ALA A N 1
ATOM 981 C CA . ALA A 1 122 ? 17.572 6.240 -38.354 1.00 58.84 122 ALA A CA 1
ATOM 982 C C . ALA A 1 122 ? 17.789 4.887 -39.066 1.00 58.84 122 ALA A C 1
ATOM 984 O O . ALA A 1 122 ? 18.472 4.834 -40.085 1.00 58.84 122 ALA A O 1
ATOM 985 N N . PHE A 1 123 ? 17.203 3.797 -38.563 1.00 55.94 123 PHE A N 1
ATOM 986 C CA . PHE A 1 123 ? 17.296 2.483 -39.206 1.00 55.94 123 PHE A CA 1
ATOM 987 C C . PHE A 1 123 ? 16.405 2.412 -40.451 1.00 55.94 123 PHE A C 1
ATOM 989 O O . PHE A 1 123 ? 16.801 1.844 -41.464 1.00 55.94 123 PHE A O 1
ATOM 996 N N . PHE A 1 124 ? 15.238 3.060 -40.400 1.00 61.88 124 PHE A N 1
ATOM 997 C CA . PHE A 1 124 ? 14.323 3.163 -41.533 1.00 61.88 124 PHE A CA 1
ATOM 998 C C . PHE A 1 124 ? 14.932 3.990 -42.675 1.00 61.88 124 PHE A C 1
ATOM 1000 O O . PHE A 1 124 ? 14.951 3.529 -43.810 1.00 61.88 124 PHE A O 1
ATOM 1007 N N . CYS A 1 125 ? 15.540 5.146 -42.377 1.00 63.00 125 CYS A N 1
ATOM 1008 C CA . CYS A 1 125 ? 16.207 5.965 -43.395 1.00 63.00 125 CYS A CA 1
ATOM 1009 C C . CYS A 1 125 ? 17.395 5.249 -44.055 1.00 63.00 125 CYS A C 1
ATOM 1011 O O . CYS A 1 125 ? 17.605 5.418 -45.249 1.00 63.00 125 CYS A O 1
ATOM 1013 N N . ARG A 1 126 ? 18.155 4.423 -43.319 1.00 71.69 126 ARG A N 1
ATOM 1014 C CA . ARG A 1 126 ? 19.241 3.614 -43.907 1.00 71.69 126 ARG A CA 1
ATOM 1015 C C . ARG A 1 126 ? 18.711 2.579 -44.894 1.00 71.69 126 ARG A C 1
ATOM 1017 O O . ARG A 1 126 ? 19.269 2.454 -45.976 1.00 71.69 126 ARG A O 1
ATOM 1024 N N . ILE A 1 127 ? 17.623 1.893 -44.543 1.00 77.38 127 ILE A N 1
ATOM 1025 C CA . ILE A 1 127 ? 16.983 0.905 -45.421 1.00 77.38 127 ILE A CA 1
ATOM 1026 C C . ILE A 1 127 ? 16.414 1.590 -46.668 1.00 77.38 127 ILE A C 1
ATOM 1028 O O . ILE A 1 127 ? 16.685 1.145 -47.778 1.00 77.38 127 ILE A O 1
ATOM 1032 N N . VAL A 1 128 ? 15.693 2.705 -46.508 1.00 80.00 128 VAL A N 1
ATOM 1033 C CA . VAL A 1 128 ? 15.129 3.461 -47.639 1.00 80.00 128 VAL A CA 1
ATOM 1034 C C . VAL A 1 128 ? 16.235 4.018 -48.537 1.00 80.00 128 VAL A C 1
ATOM 1036 O O . VAL A 1 128 ? 16.162 3.849 -49.749 1.00 80.00 128 VAL A O 1
ATOM 1039 N N . ASN A 1 129 ? 17.298 4.595 -47.968 1.00 78.94 129 ASN A N 1
ATOM 1040 C CA . ASN A 1 129 ? 18.438 5.073 -48.754 1.00 78.94 129 ASN A CA 1
ATOM 1041 C C . ASN A 1 129 ? 19.135 3.929 -49.494 1.00 78.94 129 ASN A C 1
ATOM 1043 O O . ASN A 1 129 ? 19.481 4.091 -50.657 1.00 78.94 129 ASN A O 1
ATOM 1047 N N . GLN A 1 130 ? 19.304 2.761 -48.871 1.00 81.94 130 GLN A N 1
ATOM 1048 C CA . GLN A 1 130 ? 19.923 1.609 -49.525 1.00 81.94 130 GLN A CA 1
ATOM 1049 C C . GLN A 1 130 ? 19.058 1.053 -50.666 1.00 81.94 130 GLN A C 1
ATOM 1051 O O . GLN A 1 130 ? 19.591 0.708 -51.719 1.00 81.94 130 GLN A O 1
ATOM 1056 N N . ILE A 1 131 ? 17.731 1.040 -50.504 1.00 83.62 131 ILE A N 1
ATOM 1057 C CA . ILE A 1 131 ? 16.789 0.670 -51.570 1.00 83.62 131 ILE A CA 1
ATOM 1058 C C . ILE A 1 131 ? 16.841 1.692 -52.714 1.00 83.62 131 ILE A C 1
ATOM 1060 O O . ILE A 1 131 ? 16.918 1.297 -53.873 1.00 83.62 131 ILE A O 1
ATOM 1064 N N . LEU A 1 132 ? 16.855 2.994 -52.417 1.00 82.88 132 LEU A N 1
ATOM 1065 C CA . LEU A 1 132 ? 16.956 4.043 -53.439 1.00 82.88 132 LEU A CA 1
ATOM 1066 C C . LEU A 1 132 ? 18.272 3.963 -54.225 1.00 82.88 132 LEU A C 1
ATOM 1068 O O . LEU A 1 132 ? 18.260 4.128 -55.442 1.00 82.88 132 LEU A O 1
ATOM 1072 N N . GLN A 1 133 ? 19.387 3.650 -53.559 1.00 78.25 133 GLN A N 1
ATOM 1073 C CA . GLN A 1 133 ? 20.678 3.426 -54.219 1.00 78.25 133 GLN A CA 1
ATOM 1074 C C . GLN A 1 133 ? 20.619 2.224 -55.176 1.00 78.25 133 GLN A C 1
ATOM 1076 O O . GLN A 1 133 ? 21.027 2.343 -56.328 1.00 78.25 133 GLN A O 1
ATOM 1081 N N . GLN A 1 134 ? 20.019 1.103 -54.756 1.00 80.25 134 GLN A N 1
ATOM 1082 C CA . GLN A 1 134 ? 19.826 -0.068 -55.626 1.00 80.25 134 GLN A CA 1
ATOM 1083 C C . GLN A 1 134 ? 18.932 0.238 -56.840 1.00 80.25 134 GLN A C 1
ATOM 1085 O O . GLN A 1 134 ? 19.208 -0.228 -57.945 1.00 80.25 134 GLN A O 1
ATOM 1090 N N . GLN A 1 135 ? 17.873 1.035 -56.657 1.00 77.38 135 GLN A N 1
ATOM 1091 C CA . GLN A 1 135 ? 16.986 1.450 -57.751 1.00 77.38 135 GLN A CA 1
ATOM 1092 C C . GLN A 1 135 ? 17.708 2.374 -58.746 1.00 77.38 135 GLN A C 1
ATOM 1094 O O . GLN A 1 135 ? 17.576 2.192 -59.955 1.00 77.38 135 GLN A O 1
ATOM 1099 N N . LEU A 1 136 ? 18.517 3.324 -58.265 1.00 79.56 136 LEU A N 1
ATOM 1100 C CA . LEU A 1 136 ? 19.300 4.224 -59.122 1.00 79.56 136 LEU A CA 1
ATOM 1101 C C . LEU A 1 136 ? 20.359 3.480 -59.942 1.00 79.56 136 LEU A C 1
ATOM 1103 O O . LEU A 1 136 ? 20.527 3.774 -61.126 1.00 79.56 136 LEU A O 1
ATOM 1107 N N . GLU A 1 137 ? 21.041 2.496 -59.352 1.00 77.12 137 GLU A N 1
ATOM 1108 C CA . GLU A 1 137 ? 22.002 1.668 -60.086 1.00 77.12 137 GLU A CA 1
ATOM 1109 C C . GLU A 1 137 ? 21.331 0.851 -61.196 1.00 77.12 137 GLU A C 1
ATOM 1111 O O . GLU A 1 137 ? 21.847 0.797 -62.314 1.00 77.12 137 GLU A O 1
ATOM 1116 N N . LEU A 1 138 ? 20.149 0.281 -60.937 1.00 78.81 138 LEU A N 1
ATOM 1117 C CA . LEU A 1 138 ? 19.363 -0.410 -61.964 1.00 78.81 138 LEU A CA 1
ATOM 1118 C C . LEU A 1 138 ? 18.967 0.531 -63.110 1.00 78.81 138 LEU A C 1
ATOM 1120 O O . LEU A 1 138 ? 19.143 0.181 -64.278 1.00 78.81 138 LEU A O 1
ATOM 1124 N N . VAL A 1 139 ? 18.490 1.739 -62.798 1.00 79.75 139 VAL A N 1
ATOM 1125 C CA . VAL A 1 139 ? 18.122 2.744 -63.810 1.00 79.75 139 VAL A CA 1
ATOM 1126 C C . VAL A 1 139 ? 19.341 3.179 -64.633 1.00 79.75 139 VAL A C 1
ATOM 1128 O O . VAL A 1 139 ? 19.258 3.271 -65.858 1.00 79.75 139 VAL A O 1
ATOM 1131 N N . LEU A 1 140 ? 20.501 3.377 -64.002 1.00 78.69 140 LEU A N 1
ATOM 1132 C CA . LEU A 1 140 ? 21.746 3.713 -64.700 1.00 78.69 140 LEU A CA 1
ATOM 1133 C C . LEU A 1 140 ? 22.233 2.590 -65.626 1.00 78.69 140 LEU A C 1
ATOM 1135 O O . LEU A 1 140 ? 22.756 2.882 -66.703 1.00 78.69 140 LEU A O 1
ATOM 1139 N N . VAL A 1 141 ? 22.059 1.322 -65.244 1.00 72.94 141 VAL A N 1
ATOM 1140 C CA . VAL A 1 141 ? 22.371 0.167 -66.105 1.00 72.94 141 VAL A CA 1
ATOM 1141 C C . VAL A 1 141 ? 21.461 0.134 -67.337 1.00 72.94 141 VAL A C 1
ATOM 1143 O O . VAL A 1 141 ? 21.950 -0.126 -68.438 1.00 72.94 141 VAL A O 1
ATOM 1146 N N . VAL A 1 142 ? 20.173 0.454 -67.176 1.00 74.50 142 VAL A N 1
ATOM 1147 C CA . VAL A 1 142 ? 19.207 0.538 -68.286 1.00 74.50 142 VAL A CA 1
ATOM 1148 C C . VAL A 1 142 ? 19.549 1.691 -69.239 1.00 74.50 142 VAL A C 1
ATOM 1150 O O . VAL A 1 142 ? 19.585 1.486 -70.452 1.00 74.50 142 VAL A O 1
ATOM 1153 N N . LEU A 1 143 ? 19.874 2.881 -68.718 1.00 71.44 143 LEU A N 1
ATOM 1154 C CA . LEU A 1 143 ? 20.181 4.067 -69.534 1.00 71.44 143 LEU A CA 1
ATOM 1155 C C . LEU A 1 143 ? 21.547 4.001 -70.235 1.00 71.44 143 LEU A C 1
ATOM 1157 O O . LEU A 1 143 ? 21.703 4.547 -71.324 1.00 71.44 143 LEU A O 1
ATOM 1161 N N . LYS A 1 144 ? 22.543 3.316 -69.655 1.00 69.75 144 LYS A N 1
ATOM 1162 C CA . LYS A 1 144 ? 23.876 3.153 -70.270 1.00 69.75 144 LYS A CA 1
ATOM 1163 C C . LYS A 1 144 ? 23.938 2.086 -71.368 1.00 69.75 144 LYS A C 1
ATOM 1165 O O . LYS A 1 144 ? 25.024 1.845 -71.892 1.00 69.75 144 LYS A O 1
ATOM 1170 N N . GLY A 1 145 ? 22.822 1.441 -71.722 1.00 59.50 145 GLY A N 1
ATOM 1171 C CA . GLY A 1 145 ? 22.721 0.619 -72.932 1.00 59.50 145 GLY A CA 1
ATOM 1172 C C . GLY A 1 145 ? 23.777 -0.485 -73.058 1.00 59.50 145 GLY A C 1
ATOM 1173 O O . GLY A 1 145 ? 24.147 -0.866 -74.168 1.00 59.50 145 GLY A O 1
ATOM 1174 N N . LYS A 1 146 ? 24.298 -1.019 -71.946 1.00 51.62 146 LYS A N 1
ATOM 1175 C CA . LYS A 1 146 ? 25.165 -2.198 -72.003 1.00 51.62 146 LYS A CA 1
ATOM 1176 C C . LYS A 1 146 ? 24.271 -3.426 -72.079 1.00 51.62 146 LYS A C 1
ATOM 1178 O O . LYS A 1 146 ? 23.629 -3.783 -71.098 1.00 51.62 146 LYS A O 1
ATOM 1183 N N . LYS A 1 147 ? 24.251 -4.082 -73.244 1.00 42.31 147 LYS A N 1
ATOM 1184 C CA . LYS A 1 147 ? 23.687 -5.428 -73.412 1.00 42.31 147 LYS A CA 1
ATOM 1185 C C . LYS A 1 147 ? 24.389 -6.379 -72.436 1.00 42.31 147 LYS A C 1
ATOM 1187 O O . LYS A 1 147 ? 25.458 -6.907 -72.739 1.00 42.31 147 LYS A O 1
ATOM 1192 N N . THR A 1 148 ? 23.810 -6.597 -71.261 1.00 39.75 148 THR A N 1
ATOM 1193 C CA . THR A 1 148 ? 24.202 -7.701 -70.392 1.00 39.75 148 THR A CA 1
ATOM 1194 C C . THR A 1 148 ? 23.605 -8.974 -70.970 1.00 39.75 148 THR A C 1
ATOM 1196 O O . THR A 1 148 ? 22.393 -9.121 -71.123 1.00 39.75 148 THR A O 1
ATOM 1199 N N . LYS A 1 149 ? 24.484 -9.901 -71.356 1.00 35.28 149 LYS A N 1
ATOM 1200 C CA . LYS A 1 149 ? 24.082 -11.266 -71.675 1.00 35.28 149 LYS A CA 1
ATOM 1201 C C . LYS A 1 149 ? 23.445 -11.866 -70.422 1.00 35.28 149 LYS A C 1
ATOM 1203 O O . LYS A 1 149 ? 23.997 -11.765 -69.328 1.00 35.28 149 LYS A O 1
ATOM 1208 N N . ALA A 1 150 ? 22.267 -12.449 -70.611 1.00 41.84 150 ALA A N 1
ATOM 1209 C CA . ALA A 1 150 ? 21.527 -13.195 -69.611 1.00 41.84 150 ALA A CA 1
ATOM 1210 C C . ALA A 1 150 ? 22.445 -14.145 -68.829 1.00 41.84 150 ALA A C 1
ATOM 1212 O O . ALA A 1 150 ? 23.134 -14.935 -69.463 1.00 41.84 150 ALA A O 1
ATOM 1213 N N . ASN A 1 151 ? 22.421 -14.092 -67.489 1.00 41.12 151 ASN A N 1
ATOM 1214 C CA . ASN A 1 151 ? 22.230 -15.271 -66.631 1.00 41.12 151 ASN A CA 1
ATOM 1215 C C . ASN A 1 151 ? 22.171 -14.890 -65.133 1.00 41.12 151 ASN A C 1
ATOM 1217 O O . ASN A 1 151 ? 23.206 -14.804 -64.482 1.00 41.12 151 ASN A O 1
ATOM 1221 N N . LYS A 1 152 ? 20.964 -14.653 -64.595 1.00 38.09 152 LYS A N 1
ATOM 1222 C CA . LYS A 1 152 ? 20.477 -15.107 -63.263 1.00 38.09 152 LYS A CA 1
ATOM 1223 C C . LYS A 1 152 ? 19.102 -14.504 -62.947 1.00 38.09 152 LYS A C 1
ATOM 1225 O O . LYS A 1 152 ? 18.849 -13.931 -61.893 1.00 38.09 152 LYS A O 1
ATOM 1230 N N . GLN A 1 153 ? 18.154 -14.683 -63.863 1.00 44.06 153 GLN A N 1
ATOM 1231 C CA . GLN A 1 153 ? 16.751 -14.724 -63.461 1.00 44.06 153 GLN A CA 1
ATOM 1232 C C . GLN A 1 153 ? 16.532 -16.056 -62.748 1.00 44.06 153 GLN A C 1
ATOM 1234 O O . GLN A 1 153 ? 16.389 -17.082 -63.402 1.00 44.06 153 GLN A O 1
ATOM 1239 N N . LYS A 1 154 ? 16.624 -16.039 -61.418 1.00 42.03 154 LYS A N 1
ATOM 1240 C CA . LYS A 1 154 ? 16.045 -16.990 -60.452 1.00 42.03 154 LYS A CA 1
ATOM 1241 C C . LYS A 1 154 ? 16.648 -16.620 -59.102 1.00 42.03 154 LYS A C 1
ATOM 1243 O O . LYS A 1 154 ? 17.783 -16.990 -58.834 1.00 42.03 154 LYS A O 1
ATOM 1248 N N . ASN A 1 155 ? 15.912 -15.804 -58.340 1.00 38.78 155 ASN A N 1
ATOM 1249 C CA . ASN A 1 155 ? 15.932 -15.672 -56.867 1.00 38.78 155 ASN A CA 1
ATOM 1250 C C . ASN A 1 155 ? 15.510 -14.283 -56.353 1.00 38.78 155 ASN A C 1
ATOM 1252 O O . ASN A 1 155 ? 15.710 -13.992 -55.182 1.00 38.78 155 ASN A O 1
ATOM 1256 N N . PHE A 1 156 ? 14.863 -13.435 -57.161 1.00 35.59 156 PHE A N 1
ATOM 1257 C CA . PHE A 1 156 ? 14.299 -12.184 -56.631 1.00 35.59 156 PHE A CA 1
ATOM 1258 C C . PHE A 1 156 ? 12.904 -12.358 -55.994 1.00 35.59 156 PHE A C 1
ATOM 1260 O O . PHE A 1 156 ? 12.488 -11.536 -55.188 1.00 35.59 156 PHE A O 1
ATOM 1267 N N . LEU A 1 157 ? 12.196 -13.463 -56.277 1.00 35.84 157 LEU A N 1
ATOM 1268 C CA . LEU A 1 157 ? 10.814 -13.681 -55.814 1.00 35.84 157 LEU A CA 1
ATOM 1269 C C . LEU A 1 157 ? 10.659 -14.488 -54.507 1.00 35.84 157 LEU A C 1
ATOM 1271 O O . LEU A 1 157 ? 9.544 -14.864 -54.165 1.00 35.84 157 LEU A O 1
ATOM 1275 N N . LYS A 1 158 ? 11.740 -14.782 -53.770 1.00 40.50 158 LYS A N 1
ATOM 1276 C CA . LYS A 1 158 ? 11.659 -15.534 -52.494 1.00 40.50 158 LYS A CA 1
ATOM 1277 C C . LYS A 1 158 ? 12.009 -14.729 -51.237 1.00 40.50 158 LYS A C 1
ATOM 1279 O O . LYS A 1 158 ? 11.937 -15.286 -50.150 1.00 40.50 158 LYS A O 1
ATOM 1284 N N . VAL A 1 159 ? 12.364 -13.444 -51.356 1.00 40.41 159 VAL A N 1
ATOM 1285 C CA . VAL A 1 159 ? 12.837 -12.627 -50.210 1.00 40.41 159 VAL A CA 1
ATOM 1286 C C . VAL A 1 159 ? 11.992 -11.367 -49.966 1.00 40.41 159 VAL A C 1
ATOM 1288 O O . VAL A 1 159 ? 12.302 -10.572 -49.087 1.00 40.41 159 VAL A O 1
ATOM 1291 N N . PHE A 1 160 ? 10.877 -11.190 -50.673 1.00 33.88 160 PHE A N 1
ATOM 1292 C CA . PHE A 1 160 ? 9.930 -10.116 -50.371 1.00 33.88 160 PHE A CA 1
ATOM 1293 C C . PHE A 1 160 ? 8.641 -10.700 -49.781 1.00 33.88 160 PHE A C 1
ATOM 1295 O O . PHE A 1 160 ? 7.837 -11.246 -50.536 1.00 33.88 160 PHE A O 1
ATOM 1302 N N . PRO A 1 161 ? 8.394 -10.604 -48.457 1.00 33.22 161 PRO A N 1
ATOM 1303 C CA . PRO A 1 161 ? 7.017 -10.603 -47.983 1.00 33.22 161 PRO A CA 1
ATOM 1304 C C . PRO A 1 161 ? 6.299 -9.370 -48.571 1.00 33.22 161 PRO A C 1
ATOM 1306 O O . PRO A 1 161 ? 6.944 -8.342 -48.803 1.00 33.22 161 PRO A O 1
ATOM 1309 N N . PRO A 1 162 ? 4.988 -9.449 -48.847 1.00 40.56 162 PRO A N 1
ATOM 1310 C CA . PRO A 1 162 ? 4.265 -8.389 -49.538 1.00 40.56 162 PRO A CA 1
ATOM 1311 C C . PRO A 1 162 ? 4.239 -7.115 -48.683 1.00 40.56 162 PRO A C 1
ATOM 1313 O O . PRO A 1 162 ? 3.549 -7.035 -47.673 1.00 40.56 162 PRO A O 1
ATOM 1316 N N . VAL A 1 163 ? 4.984 -6.092 -49.108 1.00 44.28 163 VAL A N 1
ATOM 1317 C CA . VAL A 1 163 ? 4.995 -4.748 -48.492 1.00 44.28 163 VAL A CA 1
ATOM 1318 C C . VAL A 1 163 ? 3.788 -3.908 -48.957 1.00 44.28 163 VAL A C 1
ATOM 1320 O O . VAL A 1 163 ? 3.653 -2.738 -48.605 1.00 44.28 163 VAL A O 1
ATOM 1323 N N . HIS A 1 164 ? 2.866 -4.496 -49.726 1.00 40.75 164 HIS A N 1
ATOM 1324 C CA . HIS A 1 164 ? 1.715 -3.781 -50.281 1.00 40.75 164 HIS A CA 1
ATOM 1325 C C . HIS A 1 164 ? 0.662 -3.370 -49.237 1.00 40.75 164 HIS A C 1
ATOM 1327 O O . HIS A 1 164 ? -0.044 -2.393 -49.467 1.00 40.75 164 HIS A O 1
ATOM 1333 N N . ASP A 1 165 ? 0.628 -3.995 -48.055 1.00 36.31 165 ASP A N 1
ATOM 1334 C CA . ASP A 1 165 ? -0.303 -3.594 -46.985 1.00 36.31 165 ASP A CA 1
ATOM 1335 C C . ASP A 1 165 ? 0.213 -2.432 -46.119 1.00 36.31 165 ASP A C 1
ATOM 1337 O O . ASP A 1 165 ? -0.557 -1.800 -45.392 1.00 36.31 165 ASP A O 1
ATOM 1341 N N . CYS A 1 166 ? 1.509 -2.105 -46.190 1.00 37.22 166 CYS A N 1
ATOM 1342 C CA . CYS A 1 166 ? 2.089 -1.033 -45.374 1.00 37.22 166 CYS A CA 1
ATOM 1343 C C . CYS A 1 166 ? 1.955 0.355 -46.009 1.00 37.22 166 CYS A C 1
ATOM 1345 O O . CYS A 1 166 ? 1.913 1.346 -45.281 1.00 37.22 166 CYS A O 1
ATOM 1347 N N . TYR A 1 167 ? 1.853 0.446 -47.337 1.00 40.25 167 TYR A N 1
ATOM 1348 C CA . TYR A 1 167 ? 1.764 1.741 -48.018 1.00 40.25 167 TYR A CA 1
ATOM 1349 C C . TYR A 1 167 ? 0.350 2.334 -47.999 1.00 40.25 167 TYR A C 1
ATOM 1351 O O . TYR A 1 167 ? 0.207 3.551 -47.897 1.00 40.25 167 TYR A O 1
ATOM 1359 N N . PHE A 1 168 ? -0.702 1.508 -48.008 1.00 33.28 168 PHE A N 1
ATOM 1360 C CA . PHE A 1 168 ? -2.072 2.025 -48.117 1.00 33.28 168 PHE A CA 1
ATOM 1361 C C . PHE A 1 168 ? -2.664 2.525 -46.787 1.00 33.28 168 PHE A C 1
ATOM 1363 O O . PHE A 1 168 ? -3.550 3.375 -46.789 1.00 33.28 168 PHE A O 1
ATOM 1370 N N . LYS A 1 169 ? -2.163 2.060 -45.632 1.00 36.50 169 LYS A N 1
ATOM 1371 C CA . LYS A 1 169 ? -2.680 2.498 -44.319 1.00 36.50 169 LYS A CA 1
ATOM 1372 C C . LYS A 1 169 ? -2.035 3.792 -43.800 1.00 36.50 169 LYS A C 1
ATOM 1374 O O . LYS A 1 169 ? -2.648 4.482 -42.997 1.00 36.50 169 LYS A O 1
ATOM 1379 N N . PHE A 1 170 ? -0.828 4.135 -44.261 1.00 33.25 170 PHE A N 1
ATOM 1380 C CA . PHE A 1 170 ? -0.091 5.311 -43.769 1.00 33.25 170 PHE A CA 1
ATOM 1381 C C . PHE A 1 170 ? -0.428 6.613 -44.507 1.00 33.25 170 PHE A C 1
ATOM 1383 O O . PHE A 1 170 ? -0.197 7.693 -43.969 1.00 33.25 170 PHE A O 1
ATOM 1390 N N . SER A 1 171 ? -1.007 6.535 -45.712 1.00 31.80 171 SER A N 1
ATOM 1391 C CA . SER A 1 171 ? -1.384 7.741 -46.461 1.00 31.80 171 SER A CA 1
ATOM 1392 C C . SER A 1 171 ? -2.645 8.424 -45.915 1.00 31.80 171 SER A C 1
ATOM 1394 O O . SER A 1 171 ? -2.891 9.576 -46.250 1.00 31.80 171 SER A O 1
ATOM 1396 N N . VAL A 1 172 ? -3.426 7.750 -45.059 1.00 34.41 172 VAL A N 1
ATOM 1397 C CA . VAL A 1 172 ? -4.653 8.318 -44.471 1.00 34.41 172 VAL A CA 1
ATOM 1398 C C . VAL A 1 172 ? -4.364 9.099 -43.178 1.00 34.41 172 VAL A C 1
ATOM 1400 O O . VAL A 1 172 ? -4.995 10.121 -42.935 1.00 34.41 172 VAL A O 1
ATOM 1403 N N . GLU A 1 173 ? -3.363 8.709 -42.379 1.00 35.00 173 GLU A N 1
ATOM 1404 C CA . GLU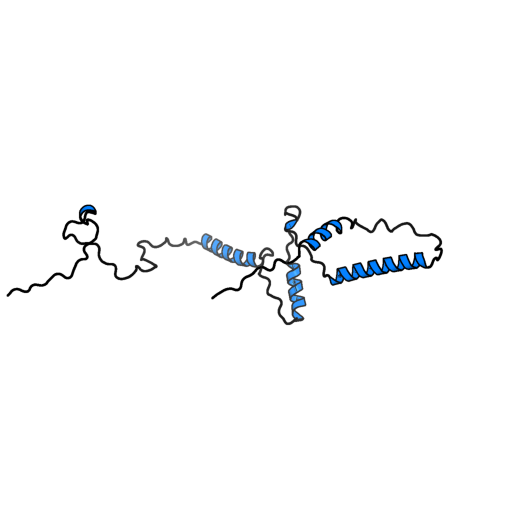 A 1 173 ? -3.014 9.443 -41.144 1.00 35.00 173 GLU A CA 1
ATOM 1405 C C . GLU A 1 173 ? -2.239 10.747 -41.400 1.00 35.00 173 GLU A C 1
ATOM 1407 O O . GLU A 1 173 ? -2.294 11.663 -40.582 1.00 35.00 173 GLU A O 1
ATOM 1412 N N . ALA A 1 174 ? -1.560 10.879 -42.544 1.00 35.75 174 ALA A N 1
ATOM 1413 C CA . ALA A 1 174 ? -0.809 12.092 -42.877 1.00 35.75 174 ALA A CA 1
ATOM 1414 C C . ALA A 1 174 ? -1.702 13.289 -43.269 1.00 35.75 174 ALA A C 1
ATOM 1416 O O . ALA A 1 174 ? -1.232 14.424 -43.235 1.00 35.75 174 ALA A O 1
ATOM 1417 N N . CYS A 1 175 ? -2.982 13.067 -43.596 1.00 31.83 175 CYS A N 1
ATOM 1418 C CA . CYS A 1 175 ? -3.907 14.137 -43.992 1.00 31.83 175 CYS A CA 1
ATOM 1419 C C . CYS A 1 175 ? -4.789 14.680 -42.853 1.00 31.83 175 CYS A C 1
ATOM 1421 O O . CYS A 1 175 ? -5.398 15.730 -43.032 1.00 31.83 175 CYS A O 1
ATOM 1423 N N . CYS A 1 176 ? -4.845 14.037 -41.679 1.00 32.91 176 CYS A N 1
ATOM 1424 C CA . CYS A 1 176 ? -5.700 14.487 -40.565 1.00 32.91 176 CYS A CA 1
ATOM 1425 C C . CYS A 1 176 ? -4.972 15.264 -39.457 1.00 32.91 176 CYS A C 1
ATOM 1427 O O . CYS A 1 176 ? -5.586 15.590 -38.446 1.00 32.91 176 CYS A O 1
ATOM 1429 N N . SER A 1 177 ? -3.689 15.590 -39.626 1.00 32.81 177 SER A N 1
ATOM 1430 C CA . SER A 1 177 ? -2.906 16.292 -38.599 1.00 32.81 177 SER A CA 1
ATOM 1431 C C . SER A 1 177 ? -2.652 17.767 -38.938 1.00 32.81 177 SER A C 1
ATOM 1433 O O . SER A 1 177 ? -1.568 18.280 -38.666 1.00 32.81 177 SER A O 1
ATOM 1435 N N . VAL A 1 178 ? -3.643 18.441 -39.534 1.00 37.81 178 VAL A N 1
ATOM 1436 C CA . VAL A 1 178 ? -3.672 19.908 -39.635 1.00 37.81 178 VAL A CA 1
ATOM 1437 C C . VAL A 1 178 ? -4.365 20.463 -38.388 1.00 37.81 178 VAL A C 1
ATOM 1439 O O . VAL A 1 178 ? -5.561 20.280 -38.191 1.00 37.81 178 VAL A O 1
ATOM 1442 N N . ASP A 1 179 ? -3.550 21.076 -37.533 1.00 37.38 179 ASP A N 1
ATOM 1443 C CA . ASP A 1 179 ? -3.850 22.123 -36.551 1.00 37.38 179 ASP A CA 1
ATOM 1444 C C . ASP A 1 179 ? -5.298 22.296 -36.045 1.00 37.38 179 ASP A C 1
ATOM 1446 O O . ASP A 1 179 ? -6.095 23.040 -36.612 1.00 37.38 179 ASP A O 1
ATOM 1450 N N . VAL A 1 180 ? -5.566 21.787 -34.835 1.00 34.12 180 VAL A N 1
ATOM 1451 C CA . VAL A 1 180 ? -6.484 22.446 -33.886 1.00 34.12 180 VAL A CA 1
ATOM 1452 C C . VAL A 1 180 ? -5.780 22.572 -32.539 1.00 34.12 180 VAL A C 1
ATOM 1454 O O . VAL A 1 180 ? -5.868 21.727 -31.651 1.00 34.12 180 VAL A O 1
ATOM 1457 N N . LYS A 1 181 ? -5.034 23.667 -32.402 1.00 41.34 181 LYS A N 1
ATOM 1458 C CA . LYS A 1 181 ? -4.441 24.130 -31.150 1.00 41.34 181 LYS A CA 1
ATOM 1459 C C . LYS A 1 181 ? -5.507 24.931 -30.389 1.00 41.34 181 LYS A C 1
ATOM 1461 O O . LYS A 1 181 ? -5.689 26.118 -30.637 1.00 41.34 181 LYS A O 1
ATOM 1466 N N . GLN A 1 182 ? -6.234 24.278 -29.484 1.00 36.69 182 GLN A N 1
ATOM 1467 C CA . GLN A 1 182 ? -7.080 24.919 -28.464 1.00 36.69 182 GLN A CA 1
ATOM 1468 C C . GLN A 1 182 ? -6.425 24.657 -27.094 1.00 36.69 182 GLN A C 1
ATOM 1470 O O . GLN A 1 182 ? -6.144 23.515 -26.763 1.00 36.69 182 GLN A O 1
ATOM 1475 N N . ARG A 1 183 ? -5.873 25.675 -26.422 1.00 35.19 183 ARG A N 1
ATOM 1476 C CA . ARG A 1 183 ? -6.501 26.672 -25.527 1.00 35.19 183 ARG A CA 1
ATOM 1477 C C . ARG A 1 183 ? -6.369 26.253 -24.050 1.00 35.19 183 ARG A C 1
ATOM 1479 O O . ARG A 1 183 ? -6.854 25.200 -23.671 1.00 35.19 183 ARG A O 1
ATOM 1486 N N . LEU A 1 184 ? -5.815 27.189 -23.269 1.00 35.28 184 LEU A N 1
ATOM 1487 C CA . LEU A 1 184 ? -6.104 27.546 -21.866 1.00 35.28 184 LEU A CA 1
ATOM 1488 C C . LEU A 1 184 ? -4.962 27.362 -20.854 1.00 35.28 184 LEU A C 1
ATOM 1490 O O . LEU A 1 184 ? -4.535 26.262 -20.522 1.00 35.28 184 LEU A O 1
ATOM 1494 N N . ALA A 1 185 ? -4.519 28.521 -20.362 1.00 35.88 185 ALA A N 1
ATOM 1495 C CA . ALA A 1 185 ? -3.737 28.722 -19.154 1.00 35.88 185 ALA A CA 1
ATOM 1496 C C . ALA A 1 185 ? -4.609 28.498 -17.900 1.00 35.88 185 ALA A C 1
ATOM 1498 O O . ALA A 1 185 ? -5.814 28.758 -17.958 1.00 35.88 185 ALA A O 1
ATOM 1499 N N . PRO A 1 186 ? -4.026 28.078 -16.766 1.00 43.16 186 PRO A N 1
ATOM 1500 C CA . PRO A 1 186 ? -4.713 28.075 -15.482 1.00 43.16 186 PRO A CA 1
ATOM 1501 C C . PRO A 1 186 ? -4.631 29.456 -14.812 1.00 43.16 186 PRO A C 1
ATOM 1503 O O . PRO A 1 186 ? -3.544 29.986 -14.593 1.00 43.16 186 PRO A O 1
ATOM 1506 N N . CYS A 1 187 ? -5.790 30.022 -14.472 1.00 33.25 187 CYS A N 1
ATOM 1507 C CA . CYS A 1 187 ? -5.902 31.061 -13.453 1.00 33.25 187 CYS A CA 1
ATOM 1508 C C . CYS A 1 187 ? -5.761 30.416 -12.067 1.00 33.25 187 CYS A C 1
ATOM 1510 O O . CYS A 1 187 ? -6.526 29.509 -11.737 1.00 33.25 187 CYS A O 1
ATOM 1512 N N . PHE A 1 188 ? -4.817 30.924 -11.282 1.00 39.00 188 PHE A N 1
ATOM 1513 C CA . PHE A 1 188 ? -4.892 31.072 -9.831 1.00 39.00 188 PHE A CA 1
ATOM 1514 C C . PHE A 1 188 ? -4.333 32.453 -9.494 1.00 39.00 188 PHE A C 1
ATOM 1516 O O . PHE A 1 188 ? -3.383 32.871 -10.198 1.00 39.00 188 PHE A O 1
#

Foldseek 3Di:
DDDDPPDDDDDDDPDDPVVVPADDPRDDDDDDPDDDDPDDDDPDDDDDDDDDPVVVVVVVVVVVCVVVVCVALPNDDDDDDDDPDDDPVVVVVVVVVVVRHDDDDCVPDDPVPDDDDDDDVVVVVVVVVVVVVVVVVVVVVVVVPPPDDDDDPDDPPPPDDDCPVVVPVVVVVVPPPPDDDDDDDDDD

Secondary structure (DSSP, 8-state):
-----PPPPPP--SS-GGGGT--TT--PPP---SPPPSSPPPSSPPPPPP-SHHHHHHHHHHHHHHHHHHHSTT--PPPPP--SS--TTHHHHHHHHHHT----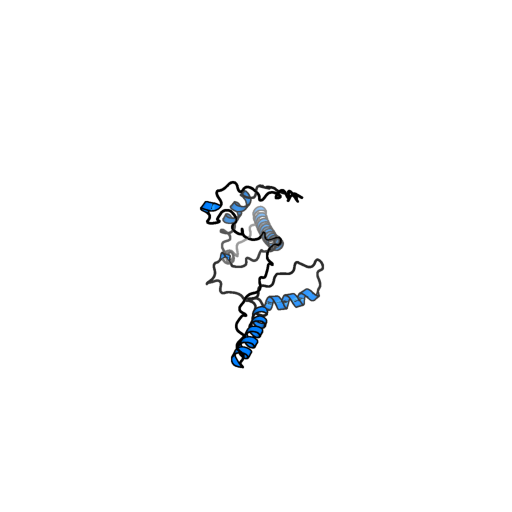-TTTS-GGGSPP----HHHHHHHHHHHHHHHHHHHHHHHTT--------SSSTTS---THHHHHHHHHHTTS-S------PPP-

Organism: NCBI:txid132585